Protein AF-A0A1F8PZB6-F1 (afdb_monomer)

Sequence (242 aa):
MVLTNEELDFYADNSMGAALNWIYAADNHSEHVDYVLFYPANRIGGSLPALDPDVPVHYSYLAGEFEGNTSQAAAFYYHPPGCVRLLDPEIDPYNRLIPDDSLLREAAALSTATLILNDATARMPEAYGSEPVHGWCYYFEQADLARQLSDWKRVAALGDSAFGLDDYPNDPIERFVFIEGYAHTGEWEKAKELSLVSYRVSKDYVGPLLCRLWQRIDRNVPESDEKTEFVIQVKTLFLCNP

pLDDT: mean 94.44, std 4.69, range [58.94, 98.75]

Structure (mmCIF, N/CA/C/O backbone):
data_AF-A0A1F8PZB6-F1
#
_entry.id   AF-A0A1F8PZB6-F1
#
loop_
_atom_site.group_PDB
_atom_site.id
_atom_site.type_symbol
_atom_site.label_atom_id
_atom_site.label_alt_id
_atom_site.label_comp_id
_atom_site.label_asym_id
_atom_site.label_entity_id
_atom_site.label_seq_id
_atom_site.pdbx_PDB_ins_code
_atom_site.Cartn_x
_atom_site.Cartn_y
_atom_site.Cartn_z
_atom_site.occupancy
_atom_site.B_iso_or_equiv
_atom_site.auth_seq_id
_atom_site.auth_comp_id
_atom_site.auth_asym_id
_atom_site.auth_atom_id
_atom_site.pdbx_PDB_model_num
ATOM 1 N N . MET A 1 1 ? 5.360 5.018 -12.538 1.00 94.88 1 MET A N 1
ATOM 2 C CA . MET A 1 1 ? 6.439 4.032 -12.275 1.00 94.88 1 MET A CA 1
ATOM 3 C C . MET A 1 1 ? 5.965 3.057 -11.208 1.00 94.88 1 MET A C 1
ATOM 5 O O . MET A 1 1 ? 5.269 3.491 -10.301 1.00 94.88 1 MET A O 1
ATOM 9 N N . VAL A 1 2 ? 6.325 1.776 -11.301 1.00 96.94 2 VAL A N 1
ATOM 10 C CA . VAL A 1 2 ? 6.019 0.750 -10.291 1.00 96.94 2 VAL A CA 1
ATOM 11 C C . VAL A 1 2 ? 7.307 0.326 -9.586 1.00 96.94 2 VAL A C 1
ATOM 13 O O . VAL A 1 2 ? 8.303 0.032 -10.244 1.00 96.94 2 VAL A O 1
ATOM 16 N N . LEU A 1 3 ? 7.292 0.301 -8.255 1.00 97.38 3 LEU A N 1
ATOM 17 C CA . LEU A 1 3 ? 8.404 -0.169 -7.422 1.00 97.38 3 LEU A CA 1
ATOM 18 C C . LEU A 1 3 ? 7.949 -1.404 -6.649 1.00 97.38 3 LEU A C 1
ATOM 20 O O . LEU A 1 3 ? 6.880 -1.365 -6.049 1.00 97.38 3 LEU A O 1
ATOM 24 N N . THR A 1 4 ? 8.718 -2.490 -6.645 1.00 96.88 4 THR A N 1
ATOM 25 C CA . THR A 1 4 ? 8.349 -3.693 -5.877 1.00 96.88 4 THR A CA 1
ATOM 26 C C . THR A 1 4 ? 9.558 -4.514 -5.437 1.00 96.88 4 THR A C 1
ATOM 28 O O . THR A 1 4 ? 10.674 -4.221 -5.854 1.00 96.88 4 THR A O 1
ATOM 31 N N . ASN A 1 5 ? 9.378 -5.501 -4.560 1.00 95.19 5 ASN A N 1
ATOM 32 C CA . ASN A 1 5 ? 10.459 -6.382 -4.125 1.00 95.19 5 ASN A CA 1
ATOM 33 C C . ASN A 1 5 ? 10.665 -7.536 -5.109 1.00 95.19 5 ASN A C 1
ATOM 35 O O . ASN A 1 5 ? 9.758 -7.941 -5.833 1.00 95.19 5 ASN A O 1
ATOM 39 N N . GLU A 1 6 ? 11.880 -8.075 -5.104 1.00 92.12 6 GLU A N 1
ATOM 40 C CA . GLU A 1 6 ? 12.240 -9.253 -5.885 1.00 92.12 6 GLU A CA 1
ATOM 41 C C . GLU A 1 6 ? 11.797 -10.522 -5.149 1.00 92.12 6 GLU A C 1
ATOM 43 O O . GLU A 1 6 ? 12.526 -11.051 -4.318 1.00 92.12 6 GLU A O 1
ATOM 48 N N . GLU A 1 7 ? 10.583 -10.986 -5.445 1.00 87.50 7 GLU A N 1
ATOM 49 C CA . GLU A 1 7 ? 10.010 -12.199 -4.836 1.00 87.50 7 GLU A CA 1
ATOM 50 C C . GLU A 1 7 ? 9.716 -13.309 -5.858 1.00 87.50 7 GLU A C 1
ATOM 52 O O . GLU A 1 7 ? 9.474 -14.459 -5.498 1.00 87.50 7 GLU A O 1
ATOM 57 N N . LEU A 1 8 ? 9.701 -12.978 -7.152 1.00 81.12 8 LEU A N 1
ATOM 58 C CA . LEU A 1 8 ? 9.382 -13.936 -8.205 1.00 81.12 8 LEU A CA 1
ATOM 59 C C . LEU A 1 8 ? 10.644 -14.641 -8.705 1.00 81.12 8 LEU A C 1
ATOM 61 O O . LEU A 1 8 ? 11.531 -14.019 -9.293 1.00 81.12 8 LEU A O 1
ATOM 65 N N . ASP A 1 9 ? 10.678 -15.962 -8.547 1.00 78.19 9 ASP A N 1
ATOM 66 C CA . ASP A 1 9 ? 11.771 -16.793 -9.044 1.00 78.19 9 ASP A CA 1
ATOM 67 C C . ASP A 1 9 ? 11.955 -16.635 -10.560 1.00 78.19 9 ASP A C 1
ATOM 69 O O . ASP A 1 9 ? 11.018 -16.802 -11.337 1.00 78.19 9 ASP A O 1
ATOM 73 N N . PHE A 1 10 ? 13.197 -16.397 -10.991 1.00 77.69 10 PHE A N 1
ATOM 74 C CA . PHE A 1 10 ? 13.612 -16.317 -12.401 1.00 77.69 10 PHE A CA 1
ATOM 75 C C . PHE A 1 10 ? 13.097 -15.104 -13.202 1.00 77.69 10 PHE A C 1
ATOM 77 O O . PHE A 1 10 ? 13.386 -15.022 -14.400 1.00 77.69 10 PHE A O 1
ATOM 84 N N . TYR A 1 11 ? 12.405 -14.141 -12.580 1.00 79.81 11 TYR A N 1
ATOM 85 C CA . TYR A 1 11 ? 11.873 -12.958 -13.267 1.00 79.81 11 TYR A CA 1
ATOM 86 C C . TYR A 1 11 ? 12.564 -11.669 -12.823 1.00 79.81 11 TYR A C 1
ATOM 88 O O . TYR A 1 11 ? 12.349 -11.155 -11.727 1.00 79.81 11 TYR A O 1
ATOM 96 N N . ALA A 1 12 ? 13.353 -11.094 -13.731 1.00 84.56 12 ALA A N 1
ATOM 97 C CA . ALA A 1 12 ? 13.898 -9.755 -13.548 1.00 84.56 12 ALA A CA 1
ATOM 98 C C . ALA A 1 12 ? 12.808 -8.692 -13.750 1.00 84.56 12 ALA A C 1
ATOM 100 O O . ALA A 1 12 ? 11.922 -8.853 -14.598 1.00 84.56 12 ALA A O 1
ATOM 101 N N . ASP A 1 13 ? 12.933 -7.568 -13.054 1.00 84.44 13 ASP A N 1
ATOM 102 C CA . ASP A 1 13 ? 12.035 -6.413 -13.151 1.00 84.44 13 ASP A CA 1
ATOM 103 C C . ASP A 1 13 ? 11.735 -5.970 -14.600 1.00 84.44 13 ASP A C 1
ATOM 105 O O . ASP A 1 13 ? 10.584 -5.716 -14.954 1.00 84.44 13 ASP A O 1
ATOM 109 N N . ASN A 1 14 ? 12.730 -6.004 -15.490 1.00 86.75 14 ASN A N 1
ATOM 110 C CA . ASN A 1 14 ? 12.564 -5.707 -16.915 1.00 86.75 14 ASN A CA 1
ATOM 111 C C . ASN A 1 14 ? 11.550 -6.621 -17.617 1.00 86.75 14 ASN A C 1
ATOM 113 O O . ASN A 1 14 ? 10.794 -6.160 -18.471 1.00 86.75 14 ASN A O 1
ATOM 117 N N . SER A 1 15 ? 11.538 -7.913 -17.277 1.00 88.12 15 SER A N 1
ATOM 118 C CA . SER A 1 15 ? 10.600 -8.876 -17.866 1.00 88.12 15 SER A CA 1
ATOM 119 C C . SER A 1 15 ? 9.169 -8.632 -17.385 1.00 88.12 15 SER A C 1
ATOM 121 O O . SER A 1 15 ? 8.232 -8.699 -18.180 1.00 88.12 15 SER A O 1
ATOM 123 N N . MET A 1 16 ? 9.003 -8.243 -16.119 1.00 89.88 16 MET A N 1
ATOM 124 C CA . MET A 1 16 ? 7.703 -7.848 -15.580 1.00 89.88 16 MET A CA 1
ATOM 125 C C . MET A 1 16 ? 7.222 -6.514 -16.152 1.00 89.88 16 MET A C 1
ATOM 127 O O . MET A 1 16 ? 6.031 -6.361 -16.408 1.00 89.88 16 MET A O 1
ATOM 131 N N . GLY A 1 17 ? 8.134 -5.573 -16.420 1.00 92.19 17 GLY A N 1
ATOM 132 C CA . GLY A 1 17 ? 7.815 -4.320 -17.104 1.00 92.19 17 GLY A CA 1
ATOM 133 C C . GLY A 1 17 ? 7.145 -4.553 -18.462 1.00 92.19 17 GLY A C 1
ATOM 134 O O . GLY A 1 17 ? 6.166 -3.884 -18.788 1.00 92.19 17 GLY A O 1
ATOM 135 N N . ALA A 1 18 ? 7.589 -5.558 -19.225 1.00 90.81 18 ALA A N 1
ATOM 136 C CA . ALA A 1 18 ? 6.938 -5.926 -20.483 1.00 90.81 18 ALA A CA 1
ATOM 137 C C . ALA A 1 18 ? 5.497 -6.429 -20.274 1.00 90.81 18 ALA A C 1
ATOM 139 O O . ALA A 1 18 ? 4.587 -5.987 -20.975 1.00 90.81 18 ALA A O 1
ATOM 140 N N . ALA A 1 19 ? 5.270 -7.306 -19.288 1.00 91.31 19 ALA A N 1
ATOM 141 C CA . ALA A 1 19 ? 3.928 -7.791 -18.954 1.00 91.31 19 ALA A CA 1
ATOM 142 C C . ALA A 1 19 ? 3.006 -6.652 -18.486 1.00 91.31 19 ALA A C 1
ATOM 144 O O . ALA A 1 19 ? 1.857 -6.571 -18.915 1.00 91.31 19 ALA A O 1
ATOM 145 N N . LEU A 1 20 ? 3.528 -5.733 -17.669 1.00 93.12 20 LEU A N 1
ATOM 146 C CA . LEU A 1 20 ? 2.796 -4.567 -17.181 1.00 93.12 20 LEU A CA 1
ATOM 147 C C . LEU A 1 20 ? 2.306 -3.688 -18.341 1.00 93.12 20 LEU A C 1
ATOM 149 O O . LEU A 1 20 ? 1.123 -3.367 -18.409 1.00 93.12 20 LEU A O 1
ATOM 153 N N . ASN A 1 21 ? 3.179 -3.358 -19.297 1.00 94.25 21 ASN A N 1
ATOM 154 C CA . ASN A 1 21 ? 2.775 -2.571 -20.466 1.00 94.25 21 ASN A CA 1
ATOM 155 C C . ASN A 1 21 ? 1.809 -3.338 -21.378 1.00 94.25 21 ASN A C 1
ATOM 157 O O . ASN A 1 21 ? 0.882 -2.739 -21.911 1.00 94.25 21 ASN A O 1
ATOM 161 N N . TRP A 1 22 ? 1.954 -4.660 -21.521 1.00 92.56 22 TRP A N 1
ATOM 162 C CA . TRP A 1 22 ? 0.998 -5.455 -22.298 1.00 92.56 22 TRP A CA 1
ATOM 163 C C . TRP A 1 22 ? -0.415 -5.420 -21.692 1.00 92.56 22 TRP A C 1
ATOM 165 O O . TRP A 1 22 ? -1.396 -5.339 -22.427 1.00 92.56 22 TRP A O 1
ATOM 175 N N . ILE A 1 23 ? -0.522 -5.437 -20.361 1.00 93.75 23 ILE A N 1
ATOM 176 C CA . ILE A 1 23 ? -1.808 -5.438 -19.650 1.00 93.75 23 ILE A CA 1
ATOM 177 C C . ILE A 1 23 ? -2.438 -4.038 -19.608 1.00 93.75 23 ILE A C 1
ATOM 179 O O . ILE A 1 23 ? -3.641 -3.904 -19.843 1.00 93.75 23 ILE A O 1
ATOM 183 N N . TYR A 1 24 ? -1.649 -3.005 -19.300 1.00 93.12 24 TYR A N 1
ATOM 184 C CA . TYR A 1 24 ? -2.156 -1.660 -18.986 1.00 93.12 24 TYR A CA 1
ATOM 185 C C . TYR A 1 24 ? -2.006 -0.638 -20.123 1.00 93.12 24 TYR A C 1
ATOM 187 O O . TYR A 1 24 ? -2.704 0.370 -20.122 1.00 93.12 24 TYR A O 1
ATOM 195 N N . ALA A 1 25 ? -1.148 -0.900 -21.110 1.00 93.56 25 ALA A N 1
ATOM 196 C CA . ALA A 1 25 ? -0.877 -0.023 -22.253 1.00 93.56 25 ALA A CA 1
ATOM 197 C C . ALA A 1 25 ? -0.987 -0.773 -23.595 1.00 93.56 25 ALA A C 1
ATOM 199 O O . ALA A 1 25 ? -0.251 -0.500 -24.540 1.00 93.56 25 ALA A O 1
ATOM 200 N N . ALA A 1 26 ? -1.925 -1.722 -23.703 1.00 90.12 26 ALA A N 1
ATOM 201 C CA . ALA A 1 26 ? -2.062 -2.605 -24.869 1.00 90.12 26 ALA A CA 1
ATOM 202 C C . ALA A 1 26 ? -2.225 -1.874 -26.221 1.00 90.12 26 ALA A C 1
ATOM 204 O O . ALA A 1 26 ? -1.881 -2.428 -27.265 1.00 90.12 26 ALA A O 1
ATOM 205 N N . ASP A 1 27 ? -2.762 -0.652 -26.196 1.00 91.94 27 ASP A N 1
ATOM 206 C CA . ASP A 1 27 ? -3.021 0.167 -27.385 1.00 91.94 27 ASP A CA 1
ATOM 207 C C . ASP A 1 27 ? -1.852 1.129 -27.717 1.00 91.94 27 ASP A C 1
ATOM 209 O O . ASP A 1 27 ? -1.909 1.853 -28.715 1.00 91.94 27 ASP A O 1
ATOM 213 N N . ASN A 1 28 ? -0.784 1.160 -26.906 1.00 93.44 28 ASN A N 1
ATOM 214 C CA . ASN A 1 28 ? 0.410 1.955 -27.187 1.00 93.44 28 ASN A CA 1
ATOM 215 C C . ASN A 1 28 ? 1.328 1.213 -28.177 1.00 93.44 28 ASN A C 1
ATOM 217 O O . ASN A 1 28 ? 1.776 0.090 -27.944 1.00 93.44 28 ASN A O 1
ATOM 221 N N . HIS A 1 29 ? 1.612 1.862 -29.306 1.00 91.25 29 HIS A N 1
ATOM 222 C CA . HIS A 1 29 ? 2.471 1.348 -30.379 1.00 91.25 29 HIS A CA 1
ATOM 223 C C . HIS A 1 29 ? 3.617 2.314 -30.725 1.00 91.25 29 HIS A C 1
ATOM 225 O O . HIS A 1 29 ? 4.147 2.278 -31.836 1.00 91.25 29 HIS A O 1
ATOM 231 N N . SER A 1 30 ? 3.949 3.225 -29.811 1.00 94.75 30 SER A N 1
ATOM 232 C CA . SER A 1 30 ? 5.026 4.201 -29.979 1.00 94.75 30 SER A CA 1
ATOM 233 C C . SER A 1 30 ? 6.353 3.700 -29.395 1.00 94.75 30 SER A C 1
ATOM 235 O O . SER A 1 30 ? 6.409 2.648 -28.766 1.00 94.75 30 SER A O 1
ATOM 237 N N . GLU A 1 31 ? 7.425 4.472 -29.585 1.00 94.62 31 GLU A N 1
ATOM 238 C CA . GLU A 1 31 ? 8.713 4.249 -28.907 1.00 94.62 31 GLU A CA 1
ATOM 239 C C . GLU A 1 31 ? 8.725 4.805 -27.467 1.00 94.62 31 GLU A C 1
ATOM 241 O O . GLU A 1 31 ? 9.753 4.749 -26.800 1.00 94.62 31 GLU A O 1
ATOM 246 N N . HIS A 1 32 ? 7.604 5.345 -26.974 1.00 96.69 32 HIS A N 1
ATOM 247 C CA . HIS A 1 32 ? 7.443 5.749 -25.579 1.00 96.69 32 HIS A CA 1
ATOM 248 C C . HIS A 1 32 ? 6.825 4.605 -24.772 1.00 96.69 32 HIS A C 1
ATOM 250 O O . HIS A 1 32 ? 5.749 4.114 -25.113 1.00 96.69 32 HIS A O 1
ATOM 256 N N . VAL A 1 33 ? 7.495 4.195 -23.698 1.00 96.12 33 VAL A N 1
ATOM 257 C CA . VAL A 1 33 ? 7.016 3.161 -22.775 1.00 96.12 33 VAL A CA 1
ATOM 258 C C . VAL A 1 33 ? 6.292 3.838 -21.613 1.00 96.12 33 VAL A C 1
ATOM 260 O O . VAL A 1 33 ? 6.894 4.649 -20.916 1.00 96.12 33 VAL A O 1
ATOM 263 N N . ASP A 1 34 ? 5.026 3.480 -21.376 1.00 94.88 34 ASP A N 1
ATOM 264 C CA . ASP A 1 34 ? 4.180 4.151 -20.373 1.00 94.88 34 ASP A CA 1
ATOM 265 C C . ASP A 1 34 ? 4.531 3.753 -18.932 1.00 94.88 34 ASP A C 1
ATOM 267 O O . ASP A 1 34 ? 4.424 4.554 -17.998 1.00 94.88 34 ASP A O 1
ATOM 271 N N . TYR A 1 35 ? 4.961 2.504 -18.731 1.00 95.19 35 TYR A N 1
ATOM 272 C CA . TYR A 1 35 ? 5.244 1.968 -17.405 1.00 95.19 35 TYR A CA 1
ATOM 273 C C . TYR A 1 35 ? 6.630 1.338 -17.318 1.00 95.19 35 TYR A C 1
ATOM 275 O O . TYR A 1 35 ? 7.020 0.506 -18.131 1.00 95.19 35 TYR A O 1
ATOM 283 N N . VAL A 1 36 ? 7.350 1.665 -16.251 1.00 95.88 36 VAL A N 1
ATOM 284 C CA . VAL A 1 36 ? 8.544 0.935 -15.823 1.00 95.88 36 VAL A CA 1
ATOM 285 C C . VAL A 1 36 ? 8.237 0.228 -14.508 1.00 95.88 36 VAL A C 1
ATOM 287 O O . VAL A 1 36 ? 7.525 0.784 -13.662 1.00 95.88 36 VAL A O 1
ATOM 290 N N . LEU A 1 37 ? 8.769 -0.980 -14.342 1.00 96.25 37 LEU A N 1
ATOM 291 C CA . LEU A 1 37 ? 8.782 -1.701 -13.076 1.00 96.25 37 LEU A CA 1
ATOM 292 C C . LEU A 1 37 ? 10.232 -1.877 -12.651 1.00 96.25 37 LEU A C 1
ATOM 294 O O . LEU A 1 37 ? 11.046 -2.349 -13.444 1.00 96.25 37 LEU A O 1
ATOM 298 N N . PHE A 1 38 ? 10.539 -1.496 -11.415 1.00 96.50 38 PHE A N 1
ATOM 299 C CA . PHE A 1 38 ? 11.864 -1.649 -10.834 1.00 96.50 38 PHE A CA 1
ATOM 300 C C . PHE A 1 38 ? 11.816 -2.401 -9.516 1.00 96.50 38 PHE A C 1
ATOM 302 O O . PHE A 1 38 ? 10.935 -2.164 -8.688 1.00 96.50 38 PHE A O 1
ATOM 309 N N . TYR A 1 39 ? 12.837 -3.230 -9.302 1.00 96.06 39 TYR A N 1
ATOM 310 C CA . TYR A 1 39 ? 13.222 -3.661 -7.965 1.00 96.06 39 TYR A CA 1
ATOM 311 C C . TYR A 1 39 ? 14.188 -2.620 -7.389 1.00 96.06 39 TYR A C 1
ATOM 313 O O . TYR A 1 39 ? 15.312 -2.513 -7.895 1.00 96.06 39 TYR A O 1
ATOM 321 N N . PRO A 1 40 ? 13.798 -1.819 -6.374 1.00 96.56 40 PRO A N 1
ATOM 322 C CA . PRO A 1 40 ? 14.647 -0.746 -5.860 1.00 96.56 40 PRO A CA 1
ATOM 323 C C . PRO A 1 40 ? 16.052 -1.221 -5.480 1.00 96.56 40 PRO A C 1
ATOM 325 O O . PRO A 1 40 ? 17.029 -0.592 -5.886 1.00 96.56 40 PRO A O 1
ATOM 328 N N . ALA A 1 41 ? 16.158 -2.374 -4.809 1.00 94.81 41 ALA A N 1
ATOM 329 C CA . ALA A 1 41 ? 17.427 -2.981 -4.398 1.00 94.81 41 ALA A CA 1
ATOM 330 C C . ALA A 1 41 ? 18.414 -3.216 -5.562 1.00 94.81 41 ALA A C 1
ATOM 332 O O . ALA A 1 41 ? 19.626 -3.157 -5.363 1.00 94.81 41 ALA A O 1
ATOM 333 N N . ASN A 1 42 ? 17.910 -3.403 -6.787 1.00 94.12 42 ASN A N 1
ATOM 334 C CA . ASN A 1 42 ? 18.724 -3.673 -7.976 1.00 94.12 42 ASN A CA 1
ATOM 335 C C . ASN A 1 42 ? 19.006 -2.418 -8.815 1.00 94.12 42 ASN A C 1
ATOM 337 O O . ASN A 1 42 ? 19.870 -2.441 -9.694 1.00 94.12 42 ASN A O 1
ATOM 341 N N . ARG A 1 43 ? 18.251 -1.334 -8.602 1.00 95.12 43 ARG A N 1
ATOM 342 C CA . ARG A 1 43 ? 18.238 -0.159 -9.491 1.00 95.12 43 ARG A CA 1
ATOM 343 C C . ARG A 1 43 ? 18.718 1.125 -8.835 1.00 95.12 43 ARG A C 1
ATOM 345 O O . ARG A 1 43 ? 19.077 2.049 -9.573 1.00 95.12 43 ARG A O 1
ATOM 352 N N . ILE A 1 44 ? 18.714 1.185 -7.503 1.00 96.88 44 ILE A N 1
ATOM 353 C CA . ILE A 1 44 ? 19.088 2.378 -6.745 1.00 96.88 44 ILE A CA 1
ATOM 354 C C . ILE A 1 44 ? 20.516 2.837 -7.083 1.00 96.88 44 ILE A C 1
ATOM 356 O O . ILE A 1 44 ? 21.428 2.025 -7.233 1.00 96.88 44 ILE A O 1
ATOM 360 N N . GLY A 1 45 ? 20.715 4.147 -7.248 1.00 96.12 45 GLY A N 1
ATOM 361 C CA . GLY A 1 45 ? 21.990 4.737 -7.674 1.00 96.12 45 GLY A CA 1
ATOM 362 C C . GLY A 1 45 ? 22.333 4.529 -9.157 1.00 96.12 45 GLY A C 1
ATOM 363 O O . GLY A 1 45 ? 23.395 4.965 -9.603 1.00 96.12 45 GLY A O 1
ATOM 364 N N . GLY A 1 46 ? 21.453 3.879 -9.922 1.00 95.44 46 GLY A N 1
ATOM 365 C CA . GLY A 1 46 ? 21.583 3.657 -11.360 1.00 95.44 46 GLY A CA 1
ATOM 366 C C . GLY A 1 46 ? 20.358 4.177 -12.107 1.00 95.44 46 GLY A C 1
ATOM 367 O O . GLY A 1 46 ? 20.106 5.379 -12.143 1.00 95.44 46 GLY A O 1
ATOM 368 N N . SER A 1 47 ? 19.592 3.263 -12.710 1.00 94.62 47 SER A N 1
ATOM 369 C CA . SER A 1 47 ? 18.352 3.586 -13.435 1.00 94.62 47 SER A CA 1
ATOM 370 C C . SER A 1 47 ? 17.258 4.172 -12.542 1.00 94.62 47 SER A C 1
ATOM 372 O O . SER A 1 47 ? 16.394 4.888 -13.034 1.00 94.62 47 SER A O 1
ATOM 374 N N . LEU A 1 48 ? 17.311 3.890 -11.239 1.00 97.25 48 LEU A N 1
ATOM 375 C CA . LEU A 1 48 ? 16.577 4.615 -10.212 1.00 97.25 48 LEU A CA 1
ATOM 376 C C . LEU A 1 48 ? 17.600 5.461 -9.437 1.00 97.25 48 LEU A C 1
ATOM 378 O O . LEU A 1 48 ? 18.315 4.909 -8.602 1.00 97.25 48 LEU A O 1
ATOM 382 N N . PRO A 1 49 ? 17.738 6.772 -9.707 1.00 97.38 49 PRO A N 1
ATOM 383 C CA . PRO A 1 49 ? 18.835 7.553 -9.135 1.00 97.38 49 PRO A CA 1
ATOM 384 C C . PRO A 1 49 ? 18.790 7.632 -7.604 1.00 97.38 49 PRO A C 1
ATOM 386 O O . PRO A 1 49 ? 19.817 7.463 -6.949 1.00 97.38 49 PRO A O 1
ATOM 389 N N . ALA A 1 50 ? 17.600 7.861 -7.045 1.00 97.38 50 ALA A N 1
ATOM 390 C CA . ALA A 1 50 ? 17.356 7.971 -5.611 1.00 97.38 50 ALA A CA 1
ATOM 391 C C . ALA A 1 50 ? 15.884 7.663 -5.277 1.00 97.38 50 ALA A C 1
ATOM 393 O O . ALA A 1 50 ? 15.034 7.641 -6.170 1.00 97.38 50 ALA A O 1
ATOM 394 N N . LEU A 1 51 ? 15.590 7.461 -3.990 1.00 97.00 51 LEU A N 1
ATOM 395 C CA . LEU A 1 51 ? 14.235 7.352 -3.430 1.00 97.00 51 LEU A CA 1
ATOM 396 C C . LEU A 1 51 ? 13.847 8.652 -2.703 1.00 97.00 51 LEU A C 1
ATOM 398 O O . LEU A 1 51 ? 13.343 8.633 -1.585 1.00 97.00 51 LEU A O 1
ATOM 402 N N . ASP A 1 52 ? 14.086 9.785 -3.361 1.00 96.81 52 ASP A N 1
ATOM 403 C CA . ASP A 1 52 ? 13.649 11.110 -2.917 1.00 96.81 52 ASP A CA 1
ATOM 404 C C . ASP A 1 52 ? 12.484 11.601 -3.794 1.00 96.81 52 ASP A C 1
ATOM 406 O O . ASP A 1 52 ? 12.385 11.183 -4.954 1.00 96.81 52 ASP A O 1
ATOM 410 N N . PRO A 1 53 ? 11.606 12.491 -3.295 1.00 96.56 53 PRO A N 1
ATOM 411 C CA . PRO A 1 53 ? 10.588 13.134 -4.120 1.00 96.56 53 PRO A CA 1
ATOM 412 C C . PRO A 1 53 ? 11.188 13.930 -5.284 1.00 96.56 53 PRO A C 1
ATOM 414 O O . PRO A 1 53 ? 12.293 14.464 -5.195 1.00 96.56 53 PRO A O 1
ATOM 417 N N . ASP A 1 54 ? 10.413 14.054 -6.356 1.00 97.12 54 ASP A N 1
ATOM 418 C CA . ASP A 1 54 ? 10.679 14.920 -7.508 1.00 97.12 54 ASP A CA 1
ATOM 419 C C . ASP A 1 54 ? 11.969 14.603 -8.284 1.00 97.12 54 ASP A C 1
ATOM 421 O O . ASP A 1 54 ? 12.497 15.453 -9.003 1.00 97.12 54 ASP A O 1
ATOM 425 N N . VAL A 1 55 ? 12.441 13.358 -8.225 1.00 98.06 55 VAL A N 1
ATOM 426 C CA . VAL A 1 55 ? 13.613 12.892 -8.973 1.00 98.06 55 VAL A CA 1
ATOM 427 C C . VAL A 1 55 ? 13.183 12.409 -10.363 1.00 98.06 55 VAL A C 1
ATOM 429 O O . VAL A 1 55 ? 12.382 11.473 -10.462 1.00 98.06 55 VAL A O 1
ATOM 432 N N . PRO A 1 56 ? 13.704 13.005 -11.454 1.00 98.00 56 PRO A N 1
ATOM 433 C CA . PRO A 1 56 ? 13.470 12.506 -12.805 1.00 98.00 56 PRO A CA 1
ATOM 434 C C . PRO A 1 56 ? 14.064 11.109 -12.996 1.00 98.00 56 PRO A C 1
ATOM 436 O O . PRO A 1 56 ? 15.198 10.839 -12.597 1.00 98.00 56 PRO A O 1
ATOM 439 N N . VAL A 1 57 ? 13.303 10.234 -13.645 1.00 97.88 57 VAL A N 1
ATOM 440 C CA . VAL A 1 57 ? 13.688 8.859 -13.965 1.00 97.88 57 VAL A CA 1
ATOM 441 C C . VAL A 1 57 ? 13.595 8.675 -15.472 1.00 97.88 57 VAL A C 1
ATOM 443 O O . VAL A 1 57 ? 12.539 8.893 -16.062 1.00 97.88 57 VAL A O 1
ATOM 446 N N . HIS A 1 58 ? 14.696 8.239 -16.079 1.00 97.12 58 HIS A N 1
ATOM 447 C CA . HIS A 1 58 ? 14.771 7.901 -17.497 1.00 97.12 58 HIS A CA 1
ATOM 448 C C . HIS A 1 58 ? 15.271 6.468 -17.637 1.00 97.12 58 HIS A C 1
ATOM 450 O O . HIS A 1 58 ? 16.273 6.099 -17.013 1.00 97.12 58 HIS A O 1
ATOM 456 N N . TYR A 1 59 ? 14.588 5.658 -18.444 1.00 96.00 59 TYR A N 1
ATOM 457 C CA . TYR A 1 59 ? 14.984 4.272 -18.654 1.00 96.00 59 TYR A CA 1
ATOM 458 C C . TYR A 1 59 ? 14.791 3.818 -20.095 1.00 96.00 59 TYR A C 1
ATOM 460 O O . TYR A 1 59 ? 13.684 3.853 -20.623 1.00 96.00 59 TYR A O 1
ATOM 468 N N . SER A 1 60 ? 15.883 3.334 -20.682 1.00 94.06 60 SER A N 1
ATOM 469 C CA . SER A 1 60 ? 15.928 2.848 -22.056 1.00 94.06 60 SER A CA 1
ATOM 470 C C . SER A 1 60 ? 15.745 1.334 -22.083 1.00 94.06 60 SER A C 1
ATOM 472 O O . SER A 1 60 ? 16.595 0.571 -21.606 1.00 94.06 60 SER A O 1
ATOM 474 N N . TYR A 1 61 ? 14.617 0.897 -22.633 1.00 89.12 61 TYR A N 1
ATOM 475 C CA . TYR A 1 61 ? 14.397 -0.479 -23.051 1.00 89.12 61 TYR A CA 1
ATOM 476 C C . TYR A 1 61 ? 14.869 -0.657 -24.495 1.00 89.12 61 TYR A C 1
ATOM 478 O O . TYR A 1 61 ? 14.871 0.271 -25.295 1.00 89.12 61 TYR A O 1
ATOM 486 N N . LEU A 1 62 ? 15.154 -1.900 -24.895 1.00 87.31 62 LEU A N 1
ATOM 487 C CA . LEU A 1 62 ? 15.374 -2.208 -26.317 1.00 87.31 62 LEU A CA 1
ATOM 488 C C . LEU A 1 62 ? 14.169 -1.839 -27.205 1.00 87.31 62 LEU A C 1
ATOM 490 O O . LEU A 1 62 ? 14.340 -1.659 -28.405 1.00 87.31 62 LEU A O 1
ATOM 494 N N . ALA A 1 63 ? 12.966 -1.778 -26.628 1.00 86.75 63 ALA A N 1
ATOM 495 C CA . ALA A 1 63 ? 11.714 -1.511 -27.331 1.00 86.75 63 ALA A CA 1
ATOM 496 C C . ALA A 1 63 ? 11.267 -0.036 -27.291 1.00 86.75 63 ALA A C 1
ATOM 498 O O . ALA A 1 63 ? 10.289 0.295 -27.954 1.00 86.75 63 ALA A O 1
ATOM 499 N N . GLY A 1 64 ? 11.938 0.832 -26.526 1.00 94.00 64 GLY A N 1
ATOM 500 C CA . GLY A 1 64 ? 11.528 2.227 -26.355 1.00 94.00 64 GLY A CA 1
ATOM 501 C C . GLY A 1 64 ? 12.054 2.868 -25.071 1.00 94.00 64 GLY A C 1
ATOM 502 O O . GLY A 1 64 ? 12.790 2.251 -24.303 1.00 94.00 64 GLY A O 1
ATOM 503 N N . GLU A 1 65 ? 11.642 4.105 -24.822 1.00 97.06 65 GLU A N 1
ATOM 504 C CA . GLU A 1 65 ? 12.116 4.945 -23.721 1.00 97.06 65 GLU A CA 1
ATOM 505 C C . GLU A 1 65 ? 10.989 5.259 -22.733 1.00 97.06 65 GLU A C 1
ATOM 507 O O . GLU A 1 65 ? 9.891 5.663 -23.123 1.00 97.06 65 GLU A O 1
ATOM 512 N N . PHE A 1 66 ? 11.278 5.115 -21.442 1.00 97.12 66 PHE A N 1
ATOM 513 C CA . PHE A 1 66 ? 10.434 5.587 -20.348 1.00 97.12 66 PHE A CA 1
ATOM 514 C C . PHE A 1 66 ? 10.976 6.911 -19.802 1.00 97.12 66 PHE A C 1
ATOM 516 O O . PHE A 1 66 ? 12.174 7.041 -19.531 1.00 97.12 66 PHE A O 1
ATOM 523 N N . GLU A 1 67 ? 10.073 7.857 -19.549 1.00 97.50 67 GLU A N 1
ATOM 524 C CA . GLU A 1 67 ? 10.351 9.092 -18.815 1.00 97.50 67 GLU A CA 1
ATOM 525 C C . GLU A 1 67 ? 9.322 9.256 -17.696 1.00 97.50 67 GLU A C 1
ATOM 527 O O . GLU A 1 67 ? 8.118 9.148 -17.922 1.00 97.50 67 GLU A O 1
ATOM 532 N N . GLY A 1 68 ? 9.779 9.533 -16.478 1.00 96.06 68 GLY A N 1
ATOM 533 C CA . GLY A 1 68 ? 8.888 9.701 -15.340 1.00 96.06 68 GLY A CA 1
ATOM 534 C C . GLY A 1 68 ? 9.546 10.377 -14.151 1.00 96.06 68 GLY A C 1
ATOM 535 O O . GLY A 1 68 ? 10.631 10.952 -14.243 1.00 96.06 68 GLY A O 1
ATOM 536 N N . ASN A 1 69 ? 8.864 10.318 -13.012 1.00 97.06 69 ASN A N 1
ATOM 537 C CA . ASN A 1 69 ? 9.306 10.956 -11.783 1.00 97.06 69 ASN A CA 1
ATOM 538 C C . ASN A 1 69 ? 8.993 10.075 -10.564 1.00 97.06 69 ASN A C 1
ATOM 540 O O . ASN A 1 69 ? 7.975 9.378 -10.539 1.00 97.06 69 ASN A O 1
ATOM 544 N N . THR A 1 70 ? 9.853 10.108 -9.548 1.00 96.88 70 THR A N 1
ATOM 545 C CA . THR A 1 70 ? 9.659 9.359 -8.296 1.00 96.88 70 THR A CA 1
ATOM 546 C C . THR A 1 70 ? 8.400 9.762 -7.526 1.00 96.88 70 THR A C 1
ATOM 548 O O . THR A 1 70 ? 7.792 8.901 -6.902 1.00 96.88 70 THR A O 1
ATOM 551 N N . SER A 1 71 ? 7.927 11.007 -7.647 1.00 95.31 71 SER A N 1
ATOM 552 C CA . SER A 1 71 ? 6.644 11.469 -7.081 1.00 95.31 71 SER A CA 1
ATOM 553 C C . SER A 1 71 ? 5.411 10.834 -7.752 1.00 95.31 71 SER A C 1
ATOM 555 O O . SER A 1 71 ? 4.279 11.064 -7.335 1.00 95.31 71 SER A O 1
ATOM 557 N N . GLN A 1 72 ? 5.613 10.044 -8.812 1.00 95.00 72 GLN A N 1
ATOM 558 C CA . GLN A 1 72 ? 4.587 9.285 -9.535 1.00 95.00 72 GLN A CA 1
ATOM 559 C C . GLN A 1 72 ? 4.837 7.769 -9.420 1.00 95.00 72 GLN A C 1
ATOM 561 O O . GLN A 1 72 ? 4.593 6.997 -10.360 1.00 95.00 72 GLN A O 1
ATOM 566 N N . ALA A 1 73 ? 5.394 7.337 -8.287 1.00 96.25 73 ALA A N 1
ATOM 567 C CA . ALA A 1 73 ? 5.639 5.936 -7.990 1.00 96.25 73 ALA A CA 1
ATOM 568 C C . ALA A 1 73 ? 4.426 5.286 -7.308 1.00 96.25 73 ALA A C 1
ATOM 570 O O . ALA A 1 73 ? 3.858 5.831 -6.368 1.00 96.25 73 ALA A O 1
ATOM 571 N N . ALA A 1 74 ? 4.067 4.083 -7.744 1.00 96.88 74 ALA A N 1
ATOM 572 C CA . ALA A 1 74 ? 3.229 3.167 -6.979 1.00 96.88 74 ALA A CA 1
ATOM 573 C C . ALA A 1 74 ? 4.137 2.063 -6.425 1.00 96.88 74 ALA A C 1
ATOM 575 O O . ALA A 1 74 ? 4.732 1.308 -7.202 1.00 96.88 74 ALA A O 1
ATOM 576 N N . ALA A 1 75 ? 4.304 2.011 -5.102 1.00 97.69 75 ALA A N 1
ATOM 577 C CA . ALA A 1 75 ? 5.159 1.021 -4.459 1.00 97.69 75 ALA A CA 1
ATOM 578 C C . ALA A 1 75 ? 4.314 -0.155 -3.970 1.00 97.69 75 ALA A C 1
ATOM 580 O O . ALA A 1 75 ? 3.382 0.031 -3.193 1.00 97.69 75 ALA A O 1
ATOM 581 N N . PHE A 1 76 ? 4.651 -1.360 -4.411 1.00 97.25 76 PHE A N 1
ATOM 582 C CA . PHE A 1 76 ? 3.979 -2.595 -4.042 1.00 97.25 76 PHE A CA 1
ATOM 583 C C . PHE A 1 76 ? 4.914 -3.507 -3.262 1.00 97.25 76 PHE A C 1
ATOM 585 O O . PHE A 1 76 ? 6.095 -3.619 -3.582 1.00 97.25 76 PHE A O 1
ATOM 592 N N . TYR A 1 77 ? 4.372 -4.217 -2.285 1.00 96.94 77 TYR A N 1
ATOM 593 C CA . TYR A 1 77 ? 5.063 -5.298 -1.598 1.00 96.94 77 TYR A CA 1
ATOM 594 C C . TYR A 1 77 ? 4.305 -6.601 -1.783 1.00 96.94 77 TYR A C 1
ATOM 596 O O . TYR A 1 77 ? 3.074 -6.621 -1.720 1.00 96.94 77 TYR A O 1
ATOM 604 N N . TYR A 1 78 ? 5.048 -7.678 -2.001 1.00 95.12 78 TYR A N 1
ATOM 605 C CA . TYR A 1 78 ? 4.502 -9.015 -2.138 1.00 95.12 78 TYR A CA 1
ATOM 606 C C . TYR A 1 78 ? 5.447 -10.025 -1.502 1.00 95.12 78 TYR A C 1
ATOM 608 O O . TYR A 1 78 ? 6.599 -10.120 -1.902 1.00 95.12 78 TYR A O 1
ATOM 616 N N . HIS A 1 79 ? 4.969 -10.781 -0.519 1.00 94.12 79 HIS A N 1
ATOM 617 C CA . HIS A 1 79 ? 5.742 -11.848 0.110 1.00 94.12 79 HIS A CA 1
ATOM 618 C C . HIS A 1 79 ? 4.809 -13.028 0.408 1.00 94.12 79 HIS A C 1
ATOM 620 O O . HIS A 1 79 ? 4.135 -13.034 1.444 1.00 94.12 79 HIS A O 1
ATOM 626 N N . PRO A 1 80 ? 4.694 -14.000 -0.517 1.00 91.94 80 PRO A N 1
ATOM 627 C CA . PRO A 1 80 ? 3.861 -15.180 -0.342 1.00 91.94 80 PRO A CA 1
ATOM 628 C C . PRO A 1 80 ? 4.150 -15.898 0.982 1.00 91.94 80 PRO A C 1
ATOM 630 O O . PRO A 1 80 ? 5.312 -16.069 1.347 1.00 91.94 80 PRO A O 1
ATOM 633 N N . PRO A 1 81 ? 3.115 -16.380 1.691 1.00 93.25 81 PRO A N 1
ATOM 634 C CA . PRO A 1 81 ? 1.717 -16.475 1.260 1.00 93.25 81 PRO A CA 1
ATOM 635 C C . PRO A 1 81 ? 0.869 -15.200 1.478 1.00 93.25 81 PRO A C 1
ATOM 637 O O . PRO A 1 81 ? -0.352 -15.268 1.361 1.00 93.25 81 PRO A O 1
ATOM 640 N N . GLY A 1 82 ? 1.475 -14.052 1.801 1.00 94.38 82 GLY A N 1
ATOM 641 C CA . GLY A 1 82 ? 0.785 -12.758 1.877 1.00 94.38 82 GLY A CA 1
ATOM 642 C C . GLY A 1 82 ? 0.325 -12.222 0.518 1.00 94.38 82 GLY A C 1
ATOM 643 O O . GLY A 1 82 ? 0.778 -12.672 -0.538 1.00 94.38 82 GLY A O 1
ATOM 644 N N . CYS A 1 83 ? -0.588 -11.256 0.553 1.00 95.88 83 CYS A N 1
ATOM 645 C CA . CYS A 1 83 ? -1.207 -10.673 -0.639 1.00 95.88 83 CYS A CA 1
ATOM 646 C C . CYS A 1 83 ? -0.360 -9.559 -1.268 1.00 95.88 83 CYS A C 1
ATOM 648 O O . CYS A 1 83 ? 0.519 -8.984 -0.619 1.00 95.88 83 CYS A O 1
ATOM 650 N N . VAL A 1 84 ? -0.631 -9.225 -2.535 1.00 95.31 84 VAL A N 1
ATOM 651 C CA . VAL A 1 84 ? -0.011 -8.050 -3.160 1.00 95.31 84 VAL A CA 1
ATOM 652 C C . VAL A 1 84 ? -0.601 -6.808 -2.510 1.00 95.31 84 VAL A C 1
ATOM 654 O O . VAL A 1 84 ? -1.816 -6.666 -2.386 1.00 95.31 84 VAL A O 1
ATOM 657 N N . ARG A 1 85 ? 0.259 -5.889 -2.079 1.00 95.62 85 ARG A N 1
ATOM 658 C CA . ARG A 1 85 ? -0.170 -4.713 -1.327 1.00 95.62 85 ARG A CA 1
ATOM 659 C C . ARG A 1 85 ? 0.440 -3.449 -1.886 1.00 95.62 85 ARG A C 1
ATOM 661 O O . ARG A 1 85 ? 1.662 -3.341 -1.945 1.00 95.62 85 ARG A O 1
ATOM 668 N N . LEU A 1 86 ? -0.402 -2.477 -2.225 1.00 97.12 86 LEU A N 1
ATOM 669 C CA . LEU A 1 86 ? 0.057 -1.107 -2.411 1.00 97.12 86 LEU A CA 1
ATOM 670 C C . LEU A 1 86 ? 0.475 -0.554 -1.046 1.00 97.12 86 LEU A C 1
ATOM 672 O O . LEU A 1 86 ? -0.304 -0.567 -0.093 1.00 97.12 86 LEU A O 1
ATOM 676 N N . LEU A 1 87 ? 1.712 -0.085 -0.948 1.00 97.75 87 LEU A N 1
ATOM 677 C CA . LEU A 1 87 ? 2.256 0.440 0.293 1.00 97.75 87 LEU A CA 1
ATOM 678 C C . LEU A 1 87 ? 1.624 1.788 0.623 1.00 97.75 87 LEU A C 1
ATOM 680 O O . LEU A 1 87 ? 1.556 2.686 -0.220 1.00 97.75 87 LEU A O 1
ATOM 684 N N . ASP A 1 88 ? 1.172 1.908 1.865 1.00 97.00 88 ASP A N 1
ATOM 685 C CA . ASP A 1 88 ? 0.499 3.078 2.402 1.00 97.00 88 ASP A CA 1
ATOM 686 C C . ASP A 1 88 ? 1.532 4.096 2.918 1.00 97.00 88 ASP A C 1
ATOM 688 O O . ASP A 1 88 ? 2.262 3.788 3.868 1.00 97.00 88 ASP A O 1
ATOM 692 N N . PRO A 1 89 ? 1.594 5.319 2.363 1.00 96.50 89 PRO A N 1
ATOM 693 C CA . PRO A 1 89 ? 2.627 6.294 2.713 1.00 96.50 89 PRO A CA 1
ATOM 694 C C . PRO A 1 89 ? 2.547 6.810 4.159 1.00 96.50 89 PRO A C 1
ATOM 696 O O . PRO A 1 89 ? 3.529 7.355 4.660 1.00 96.50 89 PRO A O 1
ATOM 699 N N . GLU A 1 90 ? 1.424 6.641 4.871 1.00 96.38 90 GLU A N 1
ATOM 700 C CA . GLU A 1 90 ? 1.312 7.040 6.283 1.00 96.38 90 GLU A CA 1
ATOM 701 C C . GLU A 1 90 ? 1.727 5.926 7.260 1.00 96.38 90 GLU A C 1
ATOM 703 O O . GLU A 1 90 ? 2.046 6.204 8.422 1.00 96.38 90 GLU A O 1
ATOM 708 N N . ILE A 1 91 ? 1.723 4.666 6.813 1.00 97.38 91 ILE A N 1
ATOM 709 C CA . ILE A 1 91 ? 1.911 3.489 7.675 1.00 97.38 91 ILE A CA 1
ATOM 710 C C . ILE A 1 91 ? 3.193 2.734 7.315 1.00 97.38 91 ILE A C 1
ATOM 712 O O . ILE A 1 91 ? 4.032 2.489 8.187 1.00 97.38 91 ILE A O 1
ATOM 716 N N . ASP A 1 92 ? 3.369 2.379 6.044 1.00 98.00 92 ASP A N 1
ATOM 717 C CA . ASP A 1 92 ? 4.410 1.459 5.589 1.00 98.00 92 ASP A CA 1
ATOM 718 C C . ASP A 1 92 ? 5.854 1.960 5.641 1.00 98.00 92 ASP A C 1
ATOM 720 O O . ASP A 1 92 ? 6.735 1.116 5.837 1.00 98.00 92 ASP A O 1
ATOM 724 N N . PRO A 1 93 ? 6.150 3.275 5.633 1.00 97.69 93 PRO A N 1
ATOM 725 C CA . PRO A 1 93 ? 7.505 3.740 5.932 1.00 97.69 93 PRO A CA 1
ATOM 726 C C . PRO A 1 93 ? 8.017 3.299 7.311 1.00 97.69 93 PRO A C 1
ATOM 728 O O . PRO A 1 93 ? 9.221 3.259 7.558 1.00 97.69 93 PRO A O 1
ATOM 731 N N . TYR A 1 94 ? 7.109 2.938 8.222 1.00 97.06 94 TYR A N 1
ATOM 732 C CA . TYR A 1 94 ? 7.428 2.476 9.572 1.00 97.06 94 TYR A CA 1
ATOM 733 C C . TYR A 1 94 ? 7.240 0.967 9.754 1.00 97.06 94 TYR A C 1
ATOM 735 O O . TYR A 1 94 ? 7.468 0.452 10.853 1.00 97.06 94 TYR A O 1
ATOM 743 N N . ASN A 1 95 ? 6.815 0.254 8.709 1.00 97.31 95 ASN A N 1
ATOM 744 C CA . ASN A 1 95 ? 6.466 -1.153 8.784 1.00 97.31 95 ASN A CA 1
ATOM 745 C C . ASN A 1 95 ? 7.703 -2.046 8.742 1.00 97.31 95 ASN A C 1
ATOM 747 O O . ASN A 1 95 ? 8.157 -2.476 7.689 1.00 97.31 95 ASN A O 1
ATOM 751 N N . ARG A 1 96 ? 8.223 -2.372 9.923 1.00 96.12 96 ARG A N 1
ATOM 752 C CA . ARG A 1 96 ? 9.406 -3.226 10.093 1.00 96.12 96 ARG A CA 1
ATOM 753 C C . ARG A 1 96 ? 9.192 -4.707 9.755 1.00 96.12 96 ARG A C 1
ATOM 755 O O . ARG A 1 96 ? 10.145 -5.467 9.879 1.00 96.12 96 ARG A O 1
ATOM 762 N N . LEU A 1 97 ? 7.987 -5.117 9.351 1.00 94.88 97 LEU A N 1
ATOM 763 C CA . LEU A 1 97 ? 7.782 -6.430 8.729 1.00 94.88 97 LEU A CA 1
ATOM 764 C C . LEU A 1 97 ? 8.318 -6.453 7.291 1.00 94.88 97 LEU A C 1
ATOM 766 O O . LEU A 1 97 ? 8.669 -7.517 6.799 1.00 94.88 97 LEU A O 1
ATOM 770 N N . ILE A 1 98 ? 8.445 -5.283 6.653 1.00 96.50 98 ILE A N 1
ATOM 771 C CA . ILE A 1 98 ? 9.138 -5.123 5.375 1.00 96.50 98 ILE A CA 1
ATOM 772 C C . ILE A 1 98 ? 10.652 -5.040 5.653 1.00 96.50 98 ILE A C 1
ATOM 774 O O . ILE A 1 98 ? 11.080 -4.131 6.388 1.00 96.50 98 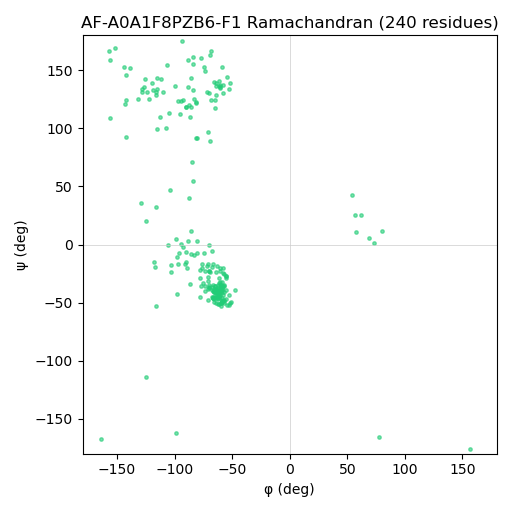ILE A O 1
ATOM 778 N N . PRO A 1 99 ? 11.466 -5.946 5.077 1.00 95.56 99 PRO A N 1
ATOM 779 C CA . PRO A 1 99 ? 12.919 -5.935 5.233 1.00 95.56 99 PRO A CA 1
ATOM 780 C C . PRO A 1 99 ? 13.573 -4.648 4.716 1.00 95.56 99 PRO A C 1
ATOM 782 O O . PRO A 1 99 ? 13.221 -4.145 3.647 1.00 95.56 99 PRO A O 1
ATOM 785 N N . ASP A 1 100 ? 14.541 -4.120 5.467 1.00 94.62 100 ASP A N 1
ATOM 786 C CA . ASP A 1 100 ? 15.271 -2.881 5.150 1.00 94.62 100 ASP A CA 1
ATOM 787 C C . ASP A 1 100 ? 16.000 -2.958 3.799 1.00 94.62 100 ASP A C 1
ATOM 789 O O . ASP A 1 100 ? 16.044 -1.985 3.054 1.00 94.62 100 ASP A O 1
ATOM 793 N N . ASP A 1 101 ? 16.544 -4.126 3.462 1.00 94.56 101 ASP A N 1
ATOM 794 C CA . ASP A 1 101 ? 17.310 -4.377 2.238 1.00 94.56 101 ASP A CA 1
ATOM 795 C C . ASP A 1 101 ? 16.455 -4.377 0.962 1.00 94.56 101 ASP A C 1
ATOM 797 O O . ASP A 1 101 ? 16.990 -4.188 -0.129 1.00 94.56 101 ASP A O 1
ATOM 801 N N . SER A 1 102 ? 15.127 -4.494 1.083 1.00 95.31 102 SER A N 1
ATOM 802 C CA . SER A 1 102 ? 14.203 -4.310 -0.046 1.00 95.31 102 SER A CA 1
ATOM 803 C C . SER A 1 102 ? 14.074 -2.847 -0.498 1.00 95.31 102 SER A C 1
ATOM 805 O O . SER A 1 102 ? 13.590 -2.590 -1.602 1.00 95.31 102 SER A O 1
ATOM 807 N N . LEU A 1 103 ? 14.461 -1.888 0.361 1.00 97.31 103 LEU A N 1
ATOM 808 C CA . LEU A 1 103 ? 14.245 -0.437 0.221 1.00 97.31 103 LEU A CA 1
ATOM 809 C C . LEU A 1 103 ? 12.767 -0.024 0.077 1.00 97.31 103 LEU A C 1
ATOM 811 O O . LEU A 1 103 ? 12.447 1.129 -0.224 1.00 97.31 103 LEU A O 1
ATOM 815 N N . LEU A 1 104 ? 11.826 -0.945 0.302 1.00 97.81 104 LEU A N 1
ATOM 816 C CA . LEU A 1 104 ? 10.411 -0.667 0.078 1.00 97.81 104 LEU A CA 1
ATOM 817 C C . LEU A 1 104 ? 9.773 0.198 1.157 1.00 97.81 104 LEU A C 1
ATOM 819 O O . LEU A 1 104 ? 8.762 0.836 0.887 1.00 97.81 104 LEU A O 1
ATOM 823 N N . ARG A 1 105 ? 10.362 0.291 2.352 1.00 97.12 105 ARG A N 1
ATOM 824 C CA . ARG A 1 105 ? 9.904 1.262 3.357 1.00 97.12 105 ARG A CA 1
ATOM 825 C C . ARG A 1 105 ? 10.230 2.694 2.946 1.00 97.12 105 ARG A C 1
ATOM 827 O O . ARG A 1 105 ? 9.405 3.579 3.143 1.00 97.12 105 ARG A O 1
ATOM 834 N N . GLU A 1 106 ? 11.389 2.925 2.330 1.00 96.75 106 GLU A N 1
ATOM 835 C CA . GLU A 1 106 ? 11.695 4.227 1.729 1.00 96.75 106 GLU A CA 1
ATOM 836 C C . GLU A 1 106 ? 10.791 4.493 0.520 1.00 96.75 106 GLU A C 1
ATOM 838 O O . GLU A 1 106 ? 10.184 5.558 0.431 1.00 96.75 106 GLU A O 1
ATOM 843 N N . ALA A 1 107 ? 10.611 3.503 -0.362 1.00 97.62 107 ALA A N 1
ATOM 844 C CA . ALA A 1 107 ? 9.710 3.629 -1.508 1.00 97.62 107 ALA A CA 1
ATOM 845 C C . ALA A 1 107 ? 8.244 3.871 -1.099 1.00 97.62 107 ALA A C 1
ATOM 847 O O . ALA A 1 107 ? 7.531 4.598 -1.788 1.00 97.62 107 ALA A O 1
ATOM 848 N N . ALA A 1 108 ? 7.794 3.314 0.031 1.00 97.81 108 ALA A N 1
ATOM 849 C CA . ALA A 1 108 ? 6.449 3.523 0.560 1.00 97.81 108 ALA A CA 1
ATOM 850 C C . ALA A 1 108 ? 6.143 5.006 0.797 1.00 97.81 108 ALA A C 1
ATOM 852 O O . ALA A 1 108 ? 5.018 5.430 0.558 1.00 97.81 108 ALA A O 1
ATOM 853 N N . ALA A 1 109 ? 7.135 5.811 1.198 1.00 96.12 109 ALA A N 1
ATOM 854 C CA . ALA A 1 109 ? 6.952 7.247 1.420 1.00 96.12 109 ALA A CA 1
ATOM 855 C C . ALA A 1 109 ? 6.662 8.028 0.123 1.00 96.12 109 ALA A C 1
ATOM 857 O O . ALA A 1 109 ? 6.130 9.135 0.180 1.00 96.12 109 ALA A O 1
ATOM 858 N N . LEU A 1 110 ? 6.999 7.450 -1.033 1.00 96.19 110 LEU A N 1
ATOM 859 C CA . LEU A 1 110 ? 6.740 8.000 -2.367 1.00 96.19 110 LEU A CA 1
ATOM 860 C C . LEU A 1 110 ? 5.484 7.404 -3.015 1.00 96.19 110 LEU A C 1
ATOM 862 O O . LEU A 1 110 ? 5.051 7.878 -4.064 1.00 96.19 110 LEU A O 1
ATOM 866 N N . SER A 1 111 ? 4.931 6.341 -2.424 1.00 96.94 111 SER A N 1
ATOM 867 C CA . SER A 1 111 ? 3.821 5.585 -2.990 1.00 96.94 111 SER A CA 1
ATOM 868 C C . SER A 1 111 ? 2.567 6.448 -3.083 1.00 96.94 111 SER A C 1
ATOM 870 O O . SER A 1 111 ? 2.132 7.044 -2.096 1.00 96.94 111 SER A O 1
ATOM 872 N N . THR A 1 112 ? 1.954 6.487 -4.264 1.00 94.69 112 THR A N 1
ATOM 873 C CA . THR A 1 112 ? 0.686 7.180 -4.488 1.00 94.69 112 THR A CA 1
ATOM 874 C C . THR A 1 112 ? -0.367 6.273 -5.117 1.00 94.69 112 THR A C 1
ATOM 876 O O . THR A 1 112 ? -0.116 5.568 -6.093 1.00 94.69 112 THR A O 1
ATOM 879 N N . ALA A 1 113 ? -1.590 6.355 -4.588 1.00 92.25 113 ALA A N 1
ATOM 880 C CA . ALA A 1 113 ? -2.776 5.729 -5.167 1.00 92.25 113 ALA A CA 1
ATOM 881 C C . ALA A 1 113 ? -3.418 6.577 -6.283 1.00 92.25 113 ALA A C 1
ATOM 883 O O . ALA A 1 113 ? -4.308 6.105 -6.979 1.00 92.25 113 ALA A O 1
ATOM 884 N N . THR A 1 114 ? -2.976 7.824 -6.495 1.00 89.56 114 THR A N 1
ATOM 885 C CA . THR A 1 114 ? -3.602 8.746 -7.468 1.00 89.56 114 THR A CA 1
ATOM 886 C C . THR A 1 114 ? -3.529 8.270 -8.919 1.00 89.56 114 THR A C 1
ATOM 888 O O . THR A 1 114 ? -4.274 8.767 -9.760 1.00 89.56 114 THR A O 1
ATOM 891 N N . LEU A 1 115 ? -2.628 7.333 -9.217 1.00 86.12 115 LEU A N 1
ATOM 892 C CA . LEU A 1 115 ? -2.454 6.738 -10.542 1.00 86.12 115 LEU A CA 1
ATOM 893 C C . LEU A 1 115 ? -3.311 5.481 -10.751 1.00 86.12 115 LEU A C 1
ATOM 895 O O . LEU A 1 115 ? -3.341 4.948 -11.859 1.00 86.12 115 LEU A O 1
ATOM 899 N N . ILE A 1 116 ? -3.989 4.997 -9.708 1.00 89.19 116 ILE A N 1
ATOM 900 C CA . ILE A 1 116 ? -4.836 3.807 -9.768 1.00 89.19 116 ILE A CA 1
ATOM 901 C C . ILE A 1 116 ? -6.250 4.243 -10.143 1.00 89.19 116 ILE A C 1
ATOM 903 O O . ILE A 1 116 ? -6.898 5.025 -9.447 1.00 89.19 116 ILE A O 1
ATOM 907 N N . LEU A 1 117 ? -6.715 3.751 -11.288 1.00 86.88 117 LEU A N 1
ATOM 908 C CA . LEU A 1 117 ? -8.032 4.068 -11.826 1.00 86.88 117 LEU A CA 1
ATOM 909 C C . LEU A 1 117 ? -9.086 3.131 -11.228 1.00 86.88 117 LEU A C 1
ATOM 911 O O . LEU A 1 117 ? -8.838 1.942 -11.053 1.00 86.88 117 LEU A O 1
ATOM 915 N N . ASN A 1 118 ? -10.283 3.660 -10.973 1.00 82.00 118 ASN A N 1
ATOM 916 C CA . ASN A 1 118 ? -11.429 2.850 -10.546 1.00 82.00 118 ASN A CA 1
ATOM 917 C C . ASN A 1 118 ? -11.975 1.967 -11.687 1.00 82.00 118 ASN A C 1
ATOM 919 O O . ASN A 1 118 ? -12.481 0.874 -11.452 1.00 82.00 118 ASN A O 1
ATOM 923 N N . ASP A 1 119 ? -11.868 2.436 -12.933 1.00 83.31 119 ASP A N 1
ATOM 924 C CA . ASP A 1 119 ? -12.343 1.689 -14.094 1.00 83.31 119 ASP A CA 1
ATOM 925 C C . ASP A 1 119 ? -11.288 0.672 -14.551 1.00 83.31 119 ASP A C 1
ATOM 927 O O . ASP A 1 119 ? -10.146 1.026 -14.863 1.00 83.31 119 ASP A O 1
ATOM 931 N N . ALA A 1 120 ? -11.693 -0.598 -14.638 1.00 79.94 120 ALA A N 1
ATOM 932 C CA . ALA A 1 120 ? -10.852 -1.691 -15.114 1.00 79.94 120 ALA A CA 1
ATOM 933 C C . ALA A 1 120 ? -10.574 -1.547 -16.621 1.00 79.94 120 ALA A C 1
ATOM 935 O O . ALA A 1 120 ? -11.308 -2.051 -17.470 1.00 79.94 120 ALA A O 1
ATOM 936 N N . THR A 1 121 ? -9.504 -0.828 -16.950 1.00 85.12 121 THR A N 1
ATOM 937 C CA . THR A 1 121 ? -9.008 -0.647 -18.326 1.00 85.12 121 THR A CA 1
ATOM 938 C C . THR A 1 121 ? -7.988 -1.712 -18.733 1.00 85.12 121 THR A C 1
ATOM 940 O O . THR A 1 121 ? -7.722 -1.884 -19.924 1.00 85.12 121 THR A O 1
ATOM 943 N N . ALA A 1 122 ? -7.456 -2.451 -17.756 1.00 88.62 122 ALA A N 1
ATOM 944 C CA . ALA A 1 122 ? -6.505 -3.533 -17.956 1.00 88.62 122 ALA A CA 1
ATOM 945 C C . ALA A 1 122 ? -7.096 -4.658 -18.821 1.00 88.62 122 ALA A C 1
ATOM 947 O O . ALA A 1 122 ? -8.221 -5.112 -18.601 1.00 88.62 122 ALA A O 1
ATOM 948 N N . ARG A 1 123 ? -6.312 -5.148 -19.785 1.00 89.81 123 ARG A N 1
ATOM 949 C CA . ARG A 1 123 ? -6.682 -6.281 -20.643 1.00 89.81 123 ARG A CA 1
ATOM 950 C C . ARG A 1 123 ? -5.732 -7.440 -20.379 1.00 89.81 123 ARG A C 1
ATOM 952 O O . ARG A 1 123 ? -4.627 -7.464 -20.912 1.00 89.81 123 ARG A O 1
ATOM 959 N N . MET A 1 124 ? -6.161 -8.404 -19.564 1.00 90.62 124 MET A N 1
ATOM 960 C CA . MET A 1 124 ? -5.354 -9.597 -19.295 1.00 90.62 124 MET A CA 1
ATOM 961 C C . MET A 1 124 ? -5.171 -10.432 -20.573 1.00 90.62 124 MET A C 1
ATOM 963 O O . MET A 1 124 ? -6.170 -10.815 -21.189 1.00 90.62 124 MET A O 1
ATOM 967 N N . PRO A 1 125 ? -3.925 -10.737 -20.983 1.00 90.50 125 PRO A N 1
ATOM 968 C CA . PRO A 1 125 ? -3.680 -11.613 -22.120 1.00 90.50 125 PRO A CA 1
ATOM 969 C C . PRO A 1 125 ? -4.240 -13.020 -21.892 1.00 90.50 125 PRO A C 1
ATOM 971 O O . PRO A 1 125 ? -4.074 -13.591 -20.815 1.00 90.50 125 PRO A O 1
ATOM 974 N N . GLU A 1 126 ? -4.818 -13.618 -22.936 1.00 90.88 126 GLU A N 1
ATOM 975 C CA . GLU A 1 126 ? -5.458 -14.947 -22.877 1.00 90.88 126 GLU A CA 1
ATOM 976 C C . GLU A 1 126 ? -4.522 -16.047 -22.340 1.00 90.88 126 GLU A C 1
ATOM 978 O O . GLU A 1 126 ? -4.969 -16.987 -21.686 1.00 90.88 126 GLU A O 1
ATOM 983 N N . ALA A 1 127 ? -3.209 -15.901 -22.550 1.00 91.06 127 ALA A N 1
ATOM 984 C CA . ALA A 1 127 ? -2.194 -16.834 -22.064 1.00 91.06 127 ALA A CA 1
ATOM 985 C C . ALA A 1 127 ? -2.156 -16.987 -20.528 1.00 91.06 127 ALA A C 1
ATOM 987 O O . ALA A 1 127 ? -1.681 -18.014 -20.048 1.00 91.06 127 ALA A O 1
ATOM 988 N N . TYR A 1 128 ? -2.656 -16.008 -19.763 1.00 87.94 128 TYR A N 1
ATOM 989 C CA . TYR A 1 128 ? -2.741 -16.086 -18.298 1.00 87.94 128 TYR A CA 1
ATOM 990 C C . TYR A 1 128 ? -3.946 -16.899 -17.797 1.00 87.94 128 TYR A C 1
ATOM 992 O O . TYR A 1 128 ? -4.026 -17.197 -16.607 1.00 87.94 128 TYR A O 1
ATOM 1000 N N . GLY A 1 129 ? -4.848 -17.314 -18.691 1.00 90.81 129 GLY A N 1
ATOM 1001 C CA . GLY A 1 129 ? -6.010 -18.128 -18.352 1.00 90.81 129 GLY A CA 1
ATOM 1002 C C . GLY A 1 129 ? -7.145 -17.340 -17.697 1.00 90.81 129 GLY A C 1
ATOM 1003 O O . GLY A 1 129 ? -7.212 -16.114 -17.760 1.00 90.81 129 GLY A O 1
ATOM 1004 N N . SER A 1 130 ? -8.091 -18.074 -17.112 1.00 91.69 130 SER A N 1
ATOM 1005 C CA . SER A 1 130 ? -9.224 -17.491 -16.395 1.00 91.69 130 SER A CA 1
ATOM 1006 C C . SER A 1 130 ? -8.804 -16.939 -15.039 1.00 91.69 130 SER A C 1
ATOM 1008 O O . SER A 1 130 ? -7.895 -17.471 -14.403 1.00 91.69 130 SER A O 1
ATOM 1010 N N . GLU A 1 131 ? -9.545 -15.943 -14.562 1.00 90.19 131 GLU A N 1
ATOM 1011 C CA . GLU A 1 131 ? -9.398 -15.427 -13.204 1.00 90.19 131 GLU A CA 1
ATOM 1012 C C . GLU A 1 131 ? -9.482 -16.566 -12.163 1.00 90.19 131 GLU A C 1
ATOM 1014 O O . GLU A 1 131 ? -10.349 -17.444 -12.280 1.00 90.19 131 GLU A O 1
ATOM 1019 N N . PRO A 1 132 ? -8.572 -16.600 -11.173 1.00 90.25 132 PRO A N 1
ATOM 1020 C CA . PRO A 1 132 ? -8.600 -17.602 -10.116 1.00 90.25 132 PRO A CA 1
ATOM 1021 C C . PRO A 1 132 ? -9.812 -17.419 -9.191 1.00 90.25 132 PRO A C 1
ATOM 1023 O O . PRO A 1 132 ? -10.480 -16.388 -9.184 1.00 90.25 132 PRO A O 1
ATOM 1026 N N . VAL A 1 133 ? -10.086 -18.436 -8.369 1.00 92.62 133 VAL A N 1
ATOM 1027 C CA . VAL A 1 133 ? -11.145 -18.362 -7.352 1.00 92.62 133 VAL A CA 1
ATOM 1028 C C . VAL A 1 133 ? -10.832 -17.251 -6.348 1.00 92.62 133 VAL A C 1
ATOM 1030 O O . VAL A 1 133 ? -9.705 -17.122 -5.872 1.00 92.62 133 VAL A O 1
ATOM 1033 N N . HIS A 1 134 ? -11.855 -16.472 -6.006 1.00 95.00 134 HIS A N 1
ATOM 1034 C CA . HIS A 1 134 ? -11.769 -15.353 -5.072 1.00 95.00 134 HIS A CA 1
ATOM 1035 C C . HIS A 1 134 ? -11.582 -15.840 -3.628 1.00 95.00 134 HIS A C 1
ATOM 1037 O O . HIS A 1 134 ? -12.546 -16.211 -2.960 1.00 95.00 134 HIS A O 1
ATOM 1043 N N . GLY A 1 135 ? -10.330 -15.858 -3.168 1.00 95.75 135 GLY A N 1
ATOM 1044 C CA . GLY A 1 135 ? -9.946 -16.120 -1.775 1.00 95.75 135 GLY A CA 1
ATOM 1045 C C . GLY A 1 135 ? -9.667 -14.840 -0.986 1.00 95.75 135 GLY A C 1
ATOM 1046 O O . GLY A 1 135 ? -10.028 -13.742 -1.417 1.00 95.75 135 GLY A O 1
ATOM 1047 N N . TRP A 1 136 ? -8.977 -14.965 0.149 1.00 97.31 136 TRP A N 1
ATOM 1048 C CA . TRP A 1 136 ? -8.654 -13.843 1.033 1.00 97.31 136 TRP A CA 1
ATOM 1049 C C . TRP A 1 136 ? -8.003 -12.660 0.298 1.00 97.31 136 TRP A C 1
ATOM 1051 O O . TRP A 1 136 ? -8.491 -11.533 0.404 1.00 97.31 136 TRP A O 1
ATOM 1061 N N . CYS A 1 137 ? -6.964 -12.913 -0.510 1.00 96.81 137 CYS A N 1
ATOM 1062 C CA . CYS A 1 137 ? -6.245 -11.845 -1.212 1.00 96.81 137 CYS A CA 1
ATOM 1063 C C . CYS A 1 137 ? -7.112 -11.062 -2.192 1.00 96.81 137 CYS A C 1
ATOM 1065 O O . CYS A 1 137 ? -6.982 -9.845 -2.257 1.00 96.81 137 CYS A O 1
ATOM 1067 N N . TYR A 1 138 ? -8.064 -11.715 -2.864 1.00 96.75 138 TYR A N 1
ATOM 1068 C CA . TYR A 1 138 ? -9.010 -11.006 -3.720 1.00 96.75 138 TYR A CA 1
ATOM 1069 C C . TYR A 1 138 ? -9.818 -9.981 -2.913 1.00 96.75 138 TYR A C 1
ATOM 1071 O O . TYR A 1 138 ? -9.890 -8.811 -3.278 1.00 96.75 138 TYR A O 1
ATOM 1079 N N . TYR A 1 139 ? -10.403 -10.391 -1.784 1.00 98.06 139 TYR A N 1
ATOM 1080 C CA . TYR A 1 139 ? -11.205 -9.482 -0.962 1.00 98.06 139 TYR A CA 1
ATOM 1081 C C . TYR A 1 139 ? -10.362 -8.388 -0.307 1.00 98.06 139 TYR A C 1
ATOM 1083 O O . TYR A 1 139 ? -10.825 -7.253 -0.216 1.00 98.06 139 TYR A O 1
ATOM 1091 N N . PHE A 1 140 ? -9.140 -8.709 0.119 1.00 98.12 140 PHE A N 1
ATOM 1092 C CA . PHE A 1 140 ? -8.187 -7.735 0.644 1.00 98.12 140 PHE A CA 1
ATOM 1093 C C . PHE A 1 140 ? -7.817 -6.676 -0.406 1.00 98.12 140 PHE A C 1
ATOM 1095 O O . PHE A 1 140 ? -7.960 -5.485 -0.141 1.00 98.12 140 PHE A O 1
ATOM 1102 N N . GLU A 1 141 ? -7.411 -7.088 -1.608 1.00 96.19 141 GLU A N 1
ATOM 1103 C CA . GLU A 1 141 ? -6.991 -6.185 -2.689 1.00 96.19 141 GLU A CA 1
ATOM 1104 C C . GLU A 1 141 ? -8.159 -5.319 -3.185 1.00 96.19 141 GLU A C 1
ATOM 1106 O O . GLU A 1 141 ? -8.013 -4.111 -3.375 1.00 96.19 141 GLU A O 1
ATOM 1111 N N . GLN A 1 142 ? -9.359 -5.900 -3.306 1.00 96.69 142 GLN A N 1
ATOM 1112 C CA . GLN A 1 142 ? -10.575 -5.146 -3.625 1.00 96.69 142 GLN A CA 1
ATOM 1113 C C . GLN A 1 142 ? -10.952 -4.157 -2.514 1.00 96.69 142 GLN A C 1
ATOM 1115 O O . GLN A 1 142 ? -11.463 -3.070 -2.795 1.00 96.69 142 GLN A O 1
ATOM 1120 N N . ALA A 1 143 ? -10.720 -4.515 -1.249 1.00 98.12 143 ALA A N 1
ATOM 1121 C CA . ALA A 1 143 ? -10.984 -3.628 -0.125 1.00 98.12 143 ALA A CA 1
ATOM 1122 C C . ALA A 1 143 ? -9.975 -2.482 -0.088 1.00 98.12 143 ALA A C 1
ATOM 1124 O O . ALA A 1 143 ? -10.369 -1.350 0.185 1.00 98.12 143 ALA A O 1
ATOM 1125 N N . ASP A 1 144 ? -8.703 -2.735 -0.403 1.00 96.75 144 ASP A N 1
ATOM 1126 C CA . ASP A 1 144 ? -7.702 -1.672 -0.456 1.00 96.75 144 ASP A CA 1
ATOM 1127 C C . ASP A 1 144 ? -7.982 -0.703 -1.610 1.00 96.75 144 ASP A C 1
ATOM 1129 O O . ASP A 1 144 ? -7.941 0.509 -1.405 1.00 96.75 144 ASP A O 1
ATOM 1133 N N . LEU A 1 145 ? -8.410 -1.203 -2.776 1.00 95.81 145 LEU A N 1
ATOM 1134 C CA . LEU A 1 145 ? -8.897 -0.351 -3.865 1.00 95.81 145 LEU A CA 1
ATOM 1135 C C . LEU A 1 145 ? -10.096 0.509 -3.423 1.00 95.81 145 LEU A C 1
ATOM 1137 O O . LEU A 1 145 ? -10.104 1.723 -3.625 1.00 95.81 145 LEU A O 1
ATOM 1141 N N . ALA A 1 146 ? -11.095 -0.087 -2.765 1.00 97.06 146 ALA A N 1
ATOM 1142 C CA . ALA A 1 146 ? -12.249 0.655 -2.254 1.00 97.06 146 ALA A CA 1
ATOM 1143 C C . ALA A 1 146 ? -11.853 1.709 -1.202 1.00 97.06 146 ALA A C 1
ATOM 1145 O O . ALA A 1 146 ? -12.397 2.816 -1.204 1.00 97.06 146 ALA A O 1
ATOM 1146 N N . ARG A 1 147 ? -10.874 1.404 -0.340 1.00 96.94 147 ARG A N 1
ATOM 1147 C CA . ARG A 1 147 ? -10.311 2.341 0.644 1.00 96.94 147 ARG A CA 1
ATOM 1148 C C . ARG A 1 147 ? -9.661 3.542 -0.039 1.00 96.94 147 ARG A C 1
ATOM 1150 O O . ARG A 1 147 ? -9.919 4.672 0.371 1.00 96.94 147 ARG A O 1
ATOM 1157 N N . GLN A 1 148 ? -8.868 3.327 -1.090 1.00 93.25 148 GLN A N 1
ATOM 1158 C CA . GLN A 1 148 ? -8.239 4.409 -1.865 1.00 93.25 148 GLN A CA 1
ATOM 1159 C C . GLN A 1 148 ? -9.284 5.367 -2.464 1.00 93.25 148 GLN A C 1
ATOM 1161 O O . GLN A 1 148 ? -9.058 6.573 -2.547 1.00 93.25 148 GLN A O 1
ATOM 1166 N N . LEU A 1 149 ? -10.462 4.840 -2.806 1.00 93.69 149 LEU A N 1
ATOM 1167 C CA . LEU A 1 149 ? -11.605 5.597 -3.323 1.00 93.69 149 LEU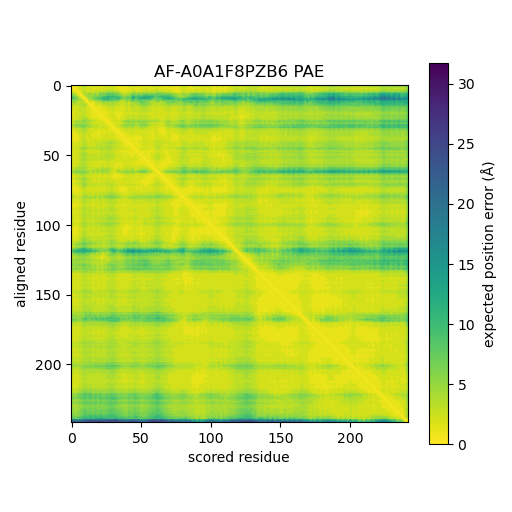 A CA 1
ATOM 1168 C C . LEU A 1 149 ? -12.532 6.144 -2.223 1.00 93.69 149 LEU A C 1
ATOM 1170 O O . LEU A 1 149 ? -13.550 6.764 -2.529 1.00 93.69 149 LEU A O 1
ATOM 1174 N N . SER A 1 150 ? -12.191 5.937 -0.946 1.00 95.50 150 SER A N 1
ATOM 1175 C CA . SER A 1 150 ? -13.013 6.295 0.219 1.00 95.50 150 SER A CA 1
ATOM 1176 C C . SER A 1 150 ? -14.420 5.671 0.220 1.00 95.50 150 SER A C 1
ATOM 1178 O O . SER A 1 150 ? -15.338 6.204 0.851 1.00 95.50 150 SER A O 1
ATOM 1180 N N . ASP A 1 151 ? -14.618 4.531 -0.452 1.00 97.50 151 ASP A N 1
ATOM 1181 C CA . ASP A 1 151 ? -15.874 3.774 -0.411 1.00 97.50 151 ASP A CA 1
ATOM 1182 C C . ASP A 1 151 ? -15.903 2.845 0.809 1.00 97.50 151 ASP A C 1
ATOM 1184 O O . ASP A 1 151 ? -15.805 1.620 0.730 1.00 97.50 151 ASP A O 1
ATOM 1188 N N . TRP A 1 152 ? -16.041 3.455 1.982 1.00 98.44 152 TRP A N 1
ATOM 1189 C CA . TRP A 1 152 ? -15.991 2.762 3.270 1.00 98.44 152 TRP A CA 1
ATOM 1190 C C . TRP A 1 152 ? -17.069 1.688 3.432 1.00 98.44 152 TRP A C 1
ATOM 1192 O O . TRP A 1 152 ? -16.831 0.653 4.052 1.00 98.44 152 TRP A O 1
ATOM 1202 N N . LYS A 1 153 ? -18.246 1.895 2.827 1.00 98.56 153 LYS A N 1
ATOM 1203 C CA . LYS A 1 153 ? -19.318 0.891 2.826 1.00 98.5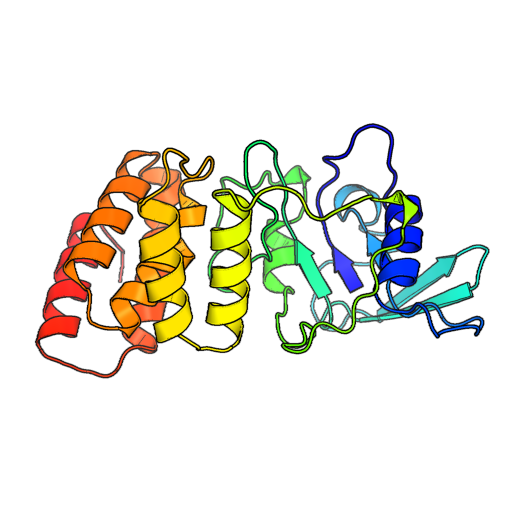6 153 LYS A CA 1
ATOM 1204 C C . LYS A 1 153 ? -18.901 -0.344 2.040 1.00 98.56 153 LYS A C 1
ATOM 1206 O O . LYS A 1 153 ? -19.171 -1.462 2.477 1.00 98.56 153 LYS A O 1
ATOM 1211 N N . ARG A 1 154 ? -18.235 -0.155 0.897 1.00 98.56 154 ARG A N 1
ATOM 1212 C CA . ARG A 1 154 ? -17.694 -1.265 0.114 1.00 98.56 154 ARG A CA 1
ATOM 1213 C C . ARG A 1 154 ? -16.576 -1.988 0.855 1.00 98.56 154 ARG A C 1
ATOM 1215 O O . ARG A 1 154 ? -16.589 -3.216 0.845 1.00 98.56 154 ARG A O 1
ATOM 1222 N N . VAL A 1 155 ? -15.681 -1.268 1.536 1.00 98.75 155 VAL A N 1
ATOM 1223 C CA . VAL A 1 155 ? -14.629 -1.874 2.375 1.00 98.75 155 VAL A CA 1
ATOM 1224 C C . VAL A 1 155 ? -15.237 -2.787 3.444 1.00 98.75 155 VAL A C 1
ATOM 1226 O O . VAL A 1 155 ? -14.850 -3.950 3.539 1.00 98.75 155 VAL A O 1
ATOM 1229 N N . ALA A 1 156 ? -16.224 -2.301 4.205 1.00 98.69 156 ALA A N 1
ATOM 1230 C CA . ALA A 1 156 ? -16.885 -3.093 5.245 1.00 98.69 156 ALA A CA 1
ATOM 1231 C C . ALA A 1 156 ? -17.596 -4.334 4.669 1.00 98.69 156 ALA A C 1
ATOM 1233 O O . ALA A 1 156 ? -17.411 -5.440 5.171 1.00 98.69 156 ALA A O 1
ATOM 1234 N N . ALA A 1 157 ? -18.324 -4.188 3.555 1.00 98.69 157 ALA A N 1
ATOM 1235 C CA . ALA A 1 157 ? -19.007 -5.309 2.901 1.00 98.69 157 ALA A CA 1
ATOM 1236 C C . ALA A 1 157 ? -18.039 -6.373 2.342 1.00 98.69 157 ALA A C 1
ATOM 1238 O O . ALA A 1 157 ? -18.338 -7.572 2.357 1.00 98.69 157 ALA A O 1
ATOM 1239 N N . LEU A 1 158 ? -16.880 -5.947 1.829 1.00 98.62 158 LEU A N 1
ATOM 1240 C CA . LEU A 1 158 ? -15.807 -6.855 1.419 1.00 98.62 158 LEU A CA 1
ATOM 1241 C C . LEU A 1 158 ? -15.212 -7.574 2.629 1.00 98.62 158 LEU A C 1
ATOM 1243 O O . LEU A 1 158 ? -14.984 -8.775 2.546 1.00 98.62 158 LEU A O 1
ATOM 1247 N N . GLY A 1 159 ? -15.044 -6.874 3.754 1.00 98.25 159 GLY A N 1
ATOM 1248 C CA . GLY A 1 159 ? -14.615 -7.463 5.021 1.00 98.25 159 GLY A CA 1
ATOM 1249 C C . GLY A 1 159 ? -15.566 -8.546 5.512 1.00 98.25 159 GLY A C 1
ATOM 1250 O O . GLY A 1 159 ? -15.121 -9.651 5.805 1.00 98.25 159 GLY A O 1
ATOM 1251 N N . ASP A 1 160 ? -16.871 -8.273 5.532 1.00 98.19 160 ASP A N 1
ATOM 1252 C CA . ASP A 1 160 ? -17.883 -9.259 5.932 1.00 98.19 160 ASP A CA 1
ATOM 1253 C C . ASP A 1 160 ? -17.833 -10.519 5.055 1.00 98.19 160 ASP A C 1
ATOM 1255 O O . ASP A 1 160 ? -18.025 -11.631 5.545 1.00 98.19 160 ASP A O 1
ATOM 1259 N N . SER A 1 161 ? -17.530 -10.351 3.763 1.00 97.88 161 SER A N 1
ATOM 1260 C CA . SER A 1 161 ? -17.342 -11.473 2.839 1.00 97.88 161 SER A CA 1
ATOM 1261 C C . SER A 1 161 ? -16.045 -12.235 3.1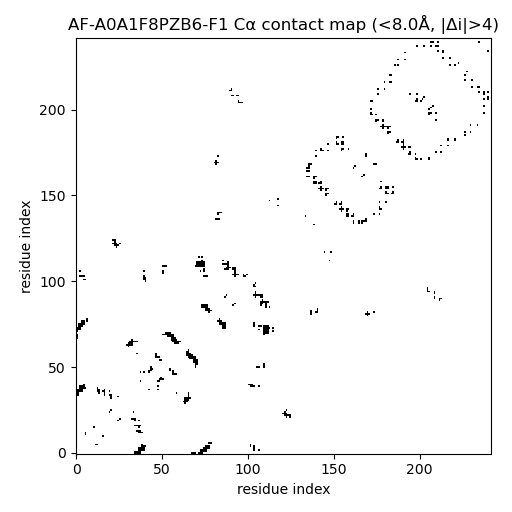33 1.00 97.88 161 SER A C 1
ATOM 1263 O O . SER A 1 161 ? -16.079 -13.457 3.247 1.00 97.88 161 SER A O 1
ATOM 1265 N N . ALA A 1 162 ? -14.921 -11.527 3.302 1.00 97.38 162 ALA A N 1
ATOM 1266 C CA . ALA A 1 162 ? -13.602 -12.118 3.545 1.00 97.38 162 ALA A CA 1
ATOM 1267 C C . ALA A 1 162 ? -13.557 -12.911 4.859 1.00 97.38 162 ALA A C 1
ATOM 1269 O O . ALA A 1 162 ? -13.102 -14.049 4.881 1.00 97.38 162 ALA A O 1
ATOM 1270 N N . PHE A 1 163 ? -14.075 -12.343 5.952 1.00 96.81 163 PHE A N 1
ATOM 1271 C CA . PHE A 1 163 ? -14.100 -13.006 7.261 1.00 96.81 163 PHE A CA 1
ATOM 1272 C C . PHE A 1 163 ? -15.152 -14.122 7.366 1.00 96.81 163 PHE A C 1
ATOM 1274 O O . PHE A 1 163 ? -15.170 -14.845 8.361 1.00 96.81 163 PHE A O 1
ATOM 1281 N N . GLY A 1 164 ? -16.018 -14.274 6.359 1.00 95.75 164 GLY A N 1
ATOM 1282 C CA . GLY A 1 164 ? -16.921 -15.417 6.214 1.00 95.75 164 GLY A CA 1
ATOM 1283 C C . GLY A 1 164 ? -16.298 -16.625 5.502 1.00 95.75 164 GLY A C 1
ATOM 1284 O O . GLY A 1 164 ? -16.939 -17.676 5.443 1.00 95.75 164 GLY A O 1
ATOM 1285 N N . LEU A 1 165 ? -15.088 -16.489 4.948 1.00 94.69 165 LEU A N 1
ATOM 1286 C CA . LEU A 1 165 ? -14.359 -17.578 4.297 1.00 94.69 165 LEU A CA 1
ATOM 1287 C C . LEU A 1 165 ? -13.725 -18.528 5.326 1.00 94.69 165 LEU A C 1
ATOM 1289 O O . LEU A 1 165 ? -13.475 -18.158 6.471 1.00 94.69 165 LEU A O 1
ATOM 1293 N N . ASP A 1 166 ? -13.393 -19.741 4.882 1.00 93.75 166 ASP A N 1
ATOM 1294 C CA . ASP A 1 166 ? -12.463 -20.649 5.580 1.00 93.75 166 ASP A CA 1
ATOM 1295 C C . ASP A 1 166 ? -11.008 -20.359 5.148 1.00 93.75 166 ASP A C 1
ATOM 1297 O O . ASP A 1 166 ? -10.223 -21.257 4.855 1.00 93.75 166 ASP A O 1
ATOM 1301 N N . ASP A 1 167 ? -10.694 -19.070 5.003 1.00 91.31 167 ASP A N 1
ATOM 1302 C CA . ASP A 1 167 ? -9.405 -18.528 4.577 1.00 91.31 167 ASP A CA 1
ATOM 1303 C C . ASP A 1 167 ? -9.077 -17.303 5.441 1.00 91.31 167 ASP A C 1
ATOM 1305 O O . ASP A 1 167 ? -9.975 -16.634 5.962 1.00 91.31 167 ASP A O 1
ATOM 1309 N N . TYR A 1 168 ? -7.792 -17.024 5.638 1.00 88.44 168 TYR A N 1
ATOM 1310 C CA . TYR A 1 168 ? -7.323 -16.090 6.659 1.00 88.44 168 TYR A CA 1
ATOM 1311 C C . TYR A 1 168 ? -6.102 -15.298 6.182 1.00 88.44 168 TYR A C 1
ATOM 1313 O O . TYR A 1 168 ? -5.309 -15.805 5.392 1.00 88.44 168 TYR A O 1
ATOM 1321 N N . PRO A 1 169 ? -5.888 -14.080 6.713 1.00 91.25 169 PRO A N 1
ATOM 1322 C CA . PRO A 1 169 ? -4.717 -13.286 6.368 1.00 91.25 169 PRO A CA 1
ATOM 1323 C C . PRO A 1 169 ? -3.428 -13.951 6.821 1.00 91.25 169 PRO A C 1
ATOM 1325 O O . PRO A 1 169 ? -3.324 -14.414 7.965 1.00 91.25 169 PRO A O 1
ATOM 1328 N N . ASN A 1 170 ? -2.428 -13.880 5.950 1.00 91.62 170 ASN A N 1
ATOM 1329 C CA . ASN A 1 170 ? -1.078 -14.362 6.220 1.00 91.62 170 ASN A CA 1
ATOM 1330 C C . ASN A 1 170 ? -0.174 -13.267 6.809 1.00 91.62 170 ASN A C 1
ATOM 1332 O O . ASN A 1 170 ? 0.827 -13.584 7.449 1.00 91.62 170 ASN A O 1
ATOM 1336 N N . ASP A 1 171 ? -0.570 -11.995 6.687 1.00 94.31 171 ASP A N 1
ATOM 1337 C CA . ASP A 1 171 ? 0.084 -10.850 7.326 1.00 94.31 171 ASP A CA 1
ATOM 1338 C C . ASP A 1 171 ? -0.895 -10.127 8.283 1.00 94.31 171 ASP A C 1
ATOM 1340 O O . ASP A 1 171 ? -2.047 -9.855 7.926 1.00 94.31 171 ASP A O 1
ATOM 1344 N N . PRO A 1 172 ? -0.503 -9.793 9.532 1.00 95.69 172 PRO A N 1
ATOM 1345 C CA . PRO A 1 172 ? -1.371 -9.062 10.462 1.00 95.69 172 PRO A CA 1
ATOM 1346 C C . PRO A 1 172 ? -1.870 -7.703 9.944 1.00 95.69 172 PRO A C 1
ATOM 1348 O O . PRO A 1 172 ? -2.922 -7.240 10.404 1.00 95.69 172 PRO A O 1
ATOM 1351 N N . ILE A 1 173 ? -1.142 -7.071 9.022 1.00 96.38 173 ILE A N 1
ATOM 1352 C CA . ILE A 1 173 ? -1.454 -5.771 8.423 1.00 96.38 173 ILE A CA 1
ATOM 1353 C C . ILE A 1 173 ? -2.537 -5.892 7.349 1.00 96.38 173 ILE A C 1
ATOM 1355 O O . ILE A 1 173 ? -3.274 -4.934 7.137 1.00 96.38 173 ILE A O 1
ATOM 1359 N N . GLU A 1 174 ? -2.764 -7.069 6.760 1.00 97.56 174 GLU A N 1
ATOM 136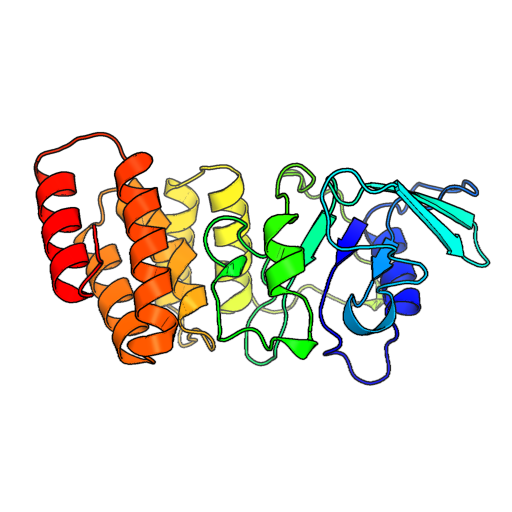0 C CA . GLU A 1 174 ? -3.881 -7.283 5.820 1.00 97.56 174 GLU A CA 1
ATOM 1361 C C . GLU A 1 174 ? -5.254 -7.028 6.473 1.00 97.56 174 GLU A C 1
ATOM 1363 O O . GLU A 1 174 ? -6.234 -6.735 5.796 1.00 97.56 174 GLU A O 1
ATOM 1368 N N . ARG A 1 175 ? -5.343 -7.056 7.811 1.00 97.88 175 ARG A N 1
ATOM 1369 C CA . ARG A 1 175 ? -6.566 -6.671 8.537 1.00 97.88 175 ARG A CA 1
ATOM 1370 C C . ARG A 1 175 ? -6.787 -5.156 8.614 1.00 97.88 175 ARG A C 1
ATOM 1372 O O . ARG A 1 175 ? -7.894 -4.737 8.938 1.00 97.88 175 ARG A O 1
ATOM 1379 N N . PHE A 1 176 ? -5.771 -4.329 8.359 1.00 98.38 176 PHE A N 1
ATOM 1380 C CA . PHE A 1 176 ? -5.822 -2.882 8.610 1.00 98.38 176 PHE A CA 1
ATOM 1381 C C . PHE A 1 176 ? -6.851 -2.177 7.735 1.00 98.38 176 PHE A C 1
ATOM 1383 O O . PHE A 1 176 ? -7.579 -1.321 8.234 1.00 98.38 176 PHE A O 1
ATOM 1390 N N . VAL A 1 177 ? -6.965 -2.587 6.470 1.00 98.44 177 VAL A N 1
ATOM 1391 C CA . VAL A 1 177 ? -7.973 -2.054 5.546 1.00 98.44 177 VAL A CA 1
ATOM 1392 C C . VAL A 1 177 ? -9.390 -2.241 6.100 1.00 98.44 177 VAL A C 1
ATOM 1394 O O . VAL A 1 177 ? -10.198 -1.317 6.076 1.00 98.44 177 VAL A O 1
ATOM 1397 N N . PHE A 1 178 ? -9.671 -3.401 6.698 1.00 98.69 178 PHE A N 1
ATOM 1398 C CA . PHE A 1 178 ? -10.976 -3.706 7.278 1.00 98.69 178 PHE A CA 1
ATOM 1399 C C . PHE A 1 178 ? -11.191 -3.028 8.632 1.00 98.69 178 PHE A C 1
ATOM 1401 O O . PHE A 1 178 ? -12.300 -2.580 8.905 1.00 98.69 178 PHE A O 1
ATOM 1408 N N . ILE A 1 179 ? -10.148 -2.898 9.463 1.00 98.62 179 ILE A N 1
ATOM 1409 C CA . ILE A 1 179 ? -10.208 -2.102 10.702 1.00 98.62 179 ILE A CA 1
ATOM 1410 C C . ILE A 1 179 ? -10.654 -0.671 10.380 1.00 98.62 179 ILE A C 1
ATOM 1412 O O . ILE A 1 179 ? -11.557 -0.147 11.030 1.00 98.62 179 ILE A O 1
ATOM 1416 N N . GLU A 1 180 ? -10.051 -0.059 9.359 1.00 98.56 180 GLU A N 1
ATOM 1417 C CA . GLU A 1 180 ? -10.411 1.285 8.914 1.00 98.56 180 GLU A CA 1
ATOM 1418 C C . GLU A 1 180 ? -11.823 1.333 8.326 1.00 98.56 180 GLU A C 1
ATOM 1420 O O . GLU A 1 180 ? -12.618 2.183 8.723 1.00 98.56 180 GLU A O 1
ATOM 1425 N N . GLY A 1 181 ? -12.170 0.384 7.451 1.00 98.62 181 GLY A N 1
ATOM 1426 C CA . GLY A 1 181 ? -13.513 0.269 6.880 1.00 98.62 181 GLY A CA 1
ATOM 1427 C C . GLY A 1 181 ? -14.609 0.222 7.941 1.00 98.62 181 GLY A C 1
ATOM 1428 O O . GLY A 1 181 ? -15.526 1.040 7.906 1.00 98.62 181 GLY A O 1
ATOM 1429 N N . TYR A 1 182 ? -14.475 -0.674 8.920 1.00 98.75 182 TYR A N 1
ATOM 1430 C CA . TYR A 1 182 ? -15.442 -0.814 10.008 1.00 98.75 182 TYR A CA 1
ATOM 1431 C C . TYR A 1 182 ? -15.505 0.420 10.909 1.00 98.75 182 TYR A C 1
ATOM 1433 O O . TYR A 1 182 ? -16.591 0.827 11.315 1.00 98.75 182 TYR A O 1
ATOM 1441 N N . ALA A 1 183 ? -14.374 1.068 11.196 1.00 98.44 183 ALA A N 1
ATOM 1442 C CA . ALA A 1 183 ? -14.380 2.320 11.950 1.00 98.44 183 ALA A CA 1
ATOM 1443 C C . ALA A 1 183 ? -15.144 3.430 11.201 1.00 98.44 183 ALA A C 1
ATOM 1445 O O . ALA A 1 183 ? -15.948 4.146 11.795 1.00 98.44 183 ALA A O 1
ATOM 1446 N N . HIS A 1 184 ? -14.960 3.536 9.883 1.00 98.50 184 HIS A N 1
ATOM 1447 C CA . HIS A 1 184 ? -15.673 4.505 9.049 1.00 98.50 184 HIS A CA 1
ATOM 1448 C C . HIS A 1 184 ? -17.175 4.209 8.891 1.00 98.50 184 HIS A C 1
ATOM 1450 O O . HIS A 1 184 ? -17.944 5.132 8.612 1.00 98.50 184 HIS A O 1
ATOM 1456 N N . THR A 1 185 ? -17.614 2.959 9.072 1.00 98.12 185 THR A N 1
ATOM 1457 C CA . THR A 1 185 ? -19.038 2.575 9.041 1.00 98.12 185 THR A CA 1
ATOM 1458 C C . THR A 1 185 ? -19.703 2.535 10.419 1.00 98.12 185 THR A C 1
ATOM 1460 O O . THR A 1 185 ? -20.903 2.273 10.498 1.00 98.12 185 THR A O 1
ATOM 1463 N N . GLY A 1 186 ? -18.971 2.847 11.494 1.00 97.44 186 GLY A N 1
ATOM 1464 C CA . GLY A 1 186 ? -19.478 2.816 12.871 1.00 97.44 186 GLY A CA 1
ATOM 1465 C C . GLY A 1 186 ? -19.526 1.414 13.488 1.00 97.44 186 GLY A C 1
ATOM 1466 O O . GLY A 1 186 ? -20.097 1.215 14.556 1.00 97.44 186 GLY A O 1
ATOM 1467 N N . GLU A 1 187 ? -18.912 0.422 12.850 1.00 98.06 187 GLU A N 1
ATOM 1468 C CA . GLU A 1 187 ? -18.788 -0.948 13.351 1.00 98.06 187 GLU A CA 1
ATOM 1469 C C . GLU A 1 187 ? -17.591 -1.071 14.310 1.00 98.06 187 GLU A C 1
ATOM 1471 O O . GLU A 1 187 ? -16.680 -1.886 14.141 1.00 98.06 187 GLU A O 1
ATOM 1476 N N . TRP A 1 188 ? -17.585 -0.225 15.339 1.00 97.44 188 TRP A N 1
ATOM 1477 C CA . TRP A 1 188 ? -16.440 0.003 16.219 1.00 97.44 188 TRP A CA 1
ATOM 1478 C C . TRP A 1 188 ? -15.942 -1.243 16.950 1.00 97.44 188 TRP A C 1
ATOM 1480 O O . TRP A 1 188 ? -14.733 -1.437 17.084 1.00 97.44 188 TRP A O 1
ATOM 1490 N N . GLU A 1 189 ? -16.851 -2.117 17.385 1.00 97.44 189 GLU A N 1
ATOM 1491 C CA . GLU A 1 189 ? -16.469 -3.362 18.057 1.00 97.44 189 GLU A CA 1
ATOM 1492 C C . GLU A 1 189 ? -15.721 -4.313 17.115 1.00 97.44 189 GLU A C 1
ATOM 1494 O O . GLU A 1 189 ? -14.704 -4.879 17.517 1.00 97.44 189 GLU A O 1
ATOM 1499 N N . LYS A 1 190 ? -16.129 -4.420 15.838 1.00 97.88 190 LYS A N 1
ATOM 1500 C CA . LYS A 1 190 ? -15.381 -5.201 14.836 1.00 97.88 190 LYS A CA 1
ATOM 1501 C C . LYS A 1 190 ? -13.998 -4.596 14.602 1.00 97.88 190 LYS A C 1
ATOM 1503 O O . LYS A 1 190 ? -12.997 -5.314 14.616 1.00 97.88 190 LYS A O 1
ATOM 1508 N N . ALA A 1 191 ? -13.919 -3.272 14.439 1.00 98.31 191 ALA A N 1
ATOM 1509 C CA . ALA A 1 191 ? -12.645 -2.572 14.259 1.00 98.31 191 ALA A CA 1
ATOM 1510 C C . ALA A 1 191 ? -11.689 -2.816 15.443 1.00 98.31 191 ALA A C 1
ATOM 1512 O O . ALA A 1 191 ? -10.501 -3.106 15.256 1.00 98.31 191 ALA A O 1
ATOM 1513 N N . LYS A 1 192 ? -12.207 -2.757 16.674 1.00 97.50 192 LYS A N 1
ATOM 1514 C CA . LYS A 1 192 ? -11.461 -3.025 17.909 1.00 97.50 192 LYS A CA 1
ATOM 1515 C C . LYS A 1 192 ? -11.028 -4.486 18.020 1.00 97.50 192 LYS A C 1
A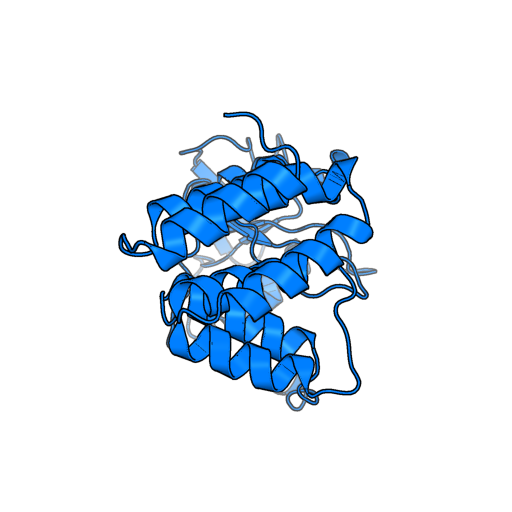TOM 1517 O O . LYS A 1 192 ? -9.873 -4.744 18.360 1.00 97.50 192 LYS A O 1
ATOM 1522 N N . GLU A 1 193 ? -11.914 -5.436 17.731 1.00 97.31 193 GLU A N 1
ATOM 1523 C CA . GLU A 1 193 ? -11.603 -6.866 17.761 1.00 97.31 193 GLU A CA 1
ATOM 1524 C C . GLU A 1 193 ? -10.477 -7.209 16.783 1.00 97.31 193 GLU A C 1
ATOM 1526 O O . GLU A 1 193 ? -9.468 -7.795 17.185 1.00 97.31 193 GLU A O 1
ATOM 1531 N N . LEU A 1 194 ? -10.593 -6.775 15.527 1.00 97.69 194 LEU A N 1
ATOM 1532 C CA . LEU A 1 194 ? -9.558 -7.002 14.521 1.00 97.69 194 LEU A CA 1
ATOM 1533 C C . LEU A 1 194 ? -8.235 -6.341 14.909 1.00 97.69 194 LEU A C 1
ATOM 1535 O O . LEU A 1 194 ? -7.178 -6.956 14.759 1.00 97.69 194 LEU A O 1
ATOM 1539 N N . SER A 1 195 ? -8.284 -5.141 15.491 1.00 97.88 195 SER A N 1
ATOM 1540 C CA . SER A 1 195 ? -7.088 -4.477 16.011 1.00 97.88 195 SER A CA 1
ATOM 1541 C C . SER A 1 195 ? -6.420 -5.294 17.122 1.00 97.88 195 SER A C 1
ATOM 1543 O O . SER A 1 195 ? -5.200 -5.454 17.126 1.00 97.88 195 SER A O 1
ATOM 1545 N N . LEU A 1 196 ? -7.199 -5.859 18.051 1.00 97.06 196 LEU A N 1
ATOM 1546 C CA . LEU A 1 196 ? -6.686 -6.723 19.119 1.00 97.06 196 LEU A CA 1
ATOM 1547 C C . LEU A 1 196 ? -6.067 -8.011 18.566 1.00 97.06 196 LEU A C 1
ATOM 1549 O O . LEU A 1 196 ? -5.035 -8.454 19.074 1.00 97.06 196 LEU A O 1
ATOM 1553 N N . VAL A 1 197 ? -6.681 -8.613 17.546 1.00 96.25 197 VAL A N 1
ATOM 1554 C CA . VAL A 1 197 ? -6.151 -9.809 16.880 1.00 96.25 197 VAL A CA 1
ATOM 1555 C C . VAL A 1 197 ? -4.817 -9.495 16.203 1.00 96.25 197 VAL A C 1
ATOM 1557 O O . VAL A 1 197 ? -3.838 -10.188 16.481 1.00 96.25 197 VAL A O 1
ATOM 1560 N N . SER A 1 198 ? -4.731 -8.424 15.406 1.00 96.69 198 SER A N 1
ATOM 1561 C CA . SER A 1 198 ? -3.474 -7.999 14.771 1.00 96.69 198 SER A CA 1
ATOM 1562 C C . SER A 1 198 ? -2.391 -7.663 15.801 1.00 96.69 198 SER A C 1
ATOM 1564 O O . SER A 1 198 ? -1.251 -8.105 15.667 1.00 96.69 198 SER A O 1
ATOM 1566 N N . TYR A 1 199 ? -2.742 -6.953 16.877 1.00 96.56 199 TYR A N 1
ATOM 1567 C CA . TYR A 1 199 ? -1.801 -6.576 17.936 1.00 96.56 199 TYR A CA 1
ATOM 1568 C C . TYR A 1 199 ? -1.163 -7.785 18.636 1.00 96.56 199 TYR A C 1
ATOM 1570 O O . TYR A 1 199 ? 0.004 -7.743 19.029 1.00 96.56 199 TYR A O 1
ATOM 1578 N N . ARG A 1 200 ? -1.912 -8.884 18.798 1.00 95.62 200 ARG A N 1
ATOM 1579 C CA . ARG A 1 200 ? -1.416 -10.107 19.452 1.00 95.62 200 ARG A CA 1
ATOM 1580 C C . ARG A 1 200 ? -0.377 -10.860 18.623 1.00 95.62 200 ARG A C 1
ATOM 1582 O O . ARG A 1 200 ? 0.399 -11.594 19.227 1.00 95.62 200 ARG A O 1
ATOM 1589 N N . VAL A 1 201 ? -0.347 -10.677 17.299 1.00 94.50 201 VAL A N 1
ATOM 1590 C CA . VAL A 1 201 ? 0.635 -11.331 16.417 1.00 94.50 201 VAL A CA 1
ATOM 1591 C C . VAL A 1 201 ? 2.045 -10.833 16.724 1.00 94.50 201 VAL A C 1
ATOM 1593 O O . VAL A 1 201 ? 2.947 -11.633 16.954 1.00 94.50 201 VAL A O 1
ATOM 1596 N N . SER A 1 202 ? 2.234 -9.513 16.797 1.00 93.88 202 SER A N 1
ATOM 1597 C CA . SER A 1 202 ? 3.480 -8.932 17.291 1.00 93.88 202 SER A CA 1
ATOM 1598 C C . SER A 1 202 ? 3.268 -7.523 17.825 1.00 93.88 202 SER A C 1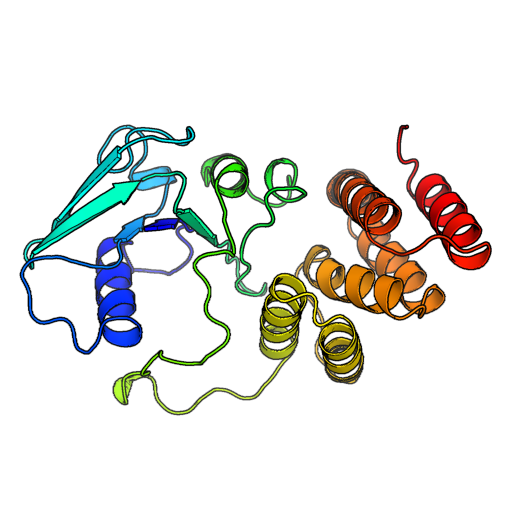
ATOM 1600 O O . SER A 1 202 ? 3.076 -6.575 17.068 1.00 93.88 202 SER A O 1
ATOM 1602 N N . LYS A 1 203 ? 3.350 -7.365 19.145 1.00 94.12 203 LYS A N 1
ATOM 1603 C CA . LYS A 1 203 ? 3.111 -6.074 19.806 1.00 94.12 203 LYS A CA 1
ATOM 1604 C C . LYS A 1 203 ? 4.132 -5.014 19.398 1.00 94.12 203 LYS A C 1
ATOM 1606 O O . LYS A 1 203 ? 3.753 -3.869 19.177 1.00 94.12 203 LYS A O 1
ATOM 1611 N N . ASP A 1 204 ? 5.395 -5.410 19.258 1.00 94.06 204 ASP A N 1
ATOM 1612 C CA . ASP A 1 204 ? 6.507 -4.489 19.002 1.00 94.06 204 ASP A CA 1
ATOM 1613 C C . ASP A 1 204 ? 6.580 -4.039 17.537 1.00 94.06 204 ASP A C 1
ATOM 1615 O O . ASP A 1 204 ? 7.028 -2.927 17.258 1.00 94.06 204 ASP A O 1
ATOM 1619 N N . TYR A 1 205 ? 6.121 -4.881 16.603 1.00 94.69 205 TYR A N 1
ATOM 1620 C CA . TYR A 1 205 ? 6.123 -4.566 15.172 1.00 94.69 205 TYR A CA 1
ATOM 1621 C C . TYR A 1 205 ? 4.769 -4.042 14.678 1.00 94.69 205 TYR A C 1
ATOM 1623 O O . TYR A 1 205 ? 4.731 -3.051 13.954 1.00 94.69 205 TYR A O 1
ATOM 1631 N N . VAL A 1 206 ? 3.654 -4.645 15.103 1.00 96.88 206 VAL A N 1
ATOM 1632 C CA . VAL A 1 206 ? 2.299 -4.279 14.647 1.00 96.88 206 VAL A CA 1
ATOM 1633 C C . VAL A 1 206 ? 1.702 -3.148 15.484 1.00 96.88 206 VAL A C 1
ATOM 1635 O O . VAL A 1 206 ? 0.986 -2.306 14.948 1.00 96.88 206 VAL A O 1
ATOM 1638 N N . GLY A 1 207 ? 2.008 -3.078 16.784 1.00 96.56 207 GLY A N 1
ATOM 1639 C CA . GLY A 1 207 ? 1.486 -2.043 17.686 1.00 96.56 207 GLY A CA 1
ATOM 1640 C C . GLY A 1 207 ? 1.740 -0.611 17.205 1.00 96.56 207 GLY A C 1
ATOM 1641 O O . GLY A 1 207 ? 0.776 0.145 17.073 1.00 96.56 207 GLY A O 1
ATOM 1642 N N . PRO A 1 208 ? 2.986 -0.232 16.861 1.00 96.06 208 PRO A N 1
ATOM 1643 C CA . PRO A 1 208 ? 3.270 1.097 16.322 1.00 96.06 208 PRO A CA 1
ATOM 1644 C C . PRO A 1 208 ? 2.474 1.424 15.050 1.00 96.06 208 PRO A C 1
ATOM 1646 O O . PRO A 1 208 ? 2.044 2.563 14.875 1.00 96.06 208 PRO A O 1
ATOM 1649 N N . LEU A 1 209 ? 2.236 0.434 14.185 1.00 97.44 209 LEU A N 1
ATOM 1650 C CA . LEU A 1 209 ? 1.471 0.611 12.948 1.00 97.44 209 LEU A CA 1
ATOM 1651 C C . LEU A 1 209 ? -0.028 0.760 13.224 1.00 97.44 209 LEU A C 1
ATOM 1653 O O . LEU A 1 209 ? -0.668 1.629 12.639 1.00 97.44 209 LEU A O 1
ATOM 1657 N N . LEU A 1 210 ? -0.575 -0.015 14.168 1.00 97.44 210 LEU A N 1
ATOM 1658 C CA . LEU A 1 210 ? -1.951 0.154 14.644 1.00 97.44 210 LEU A CA 1
ATOM 1659 C C . LEU A 1 210 ? -2.163 1.545 15.239 1.00 97.44 210 LEU A C 1
ATOM 1661 O O . LEU A 1 210 ? -3.188 2.165 14.979 1.00 97.44 210 LEU A O 1
ATOM 1665 N N . CYS A 1 211 ? -1.198 2.072 15.993 1.00 97.12 211 CYS A N 1
ATOM 1666 C CA . CYS A 1 211 ? -1.295 3.430 16.519 1.00 97.12 211 CYS A CA 1
ATOM 1667 C C . CYS A 1 211 ? -1.392 4.477 15.406 1.00 97.12 211 CYS A C 1
ATOM 1669 O O . CYS A 1 211 ? -2.214 5.386 15.509 1.00 97.12 211 CYS A O 1
ATOM 1671 N N . ARG A 1 212 ? -0.619 4.329 14.321 1.00 97.31 212 ARG A N 1
ATOM 1672 C CA . ARG A 1 212 ? -0.723 5.211 13.147 1.00 97.31 212 ARG A CA 1
ATOM 1673 C C . ARG A 1 212 ? -2.068 5.075 12.445 1.00 97.31 212 ARG A C 1
ATOM 1675 O O . ARG A 1 212 ? -2.695 6.088 12.146 1.00 97.31 212 ARG A O 1
ATOM 1682 N N . LEU A 1 213 ? -2.545 3.845 12.256 1.00 98.12 213 LEU A N 1
ATOM 1683 C CA . LEU A 1 213 ? -3.867 3.590 11.689 1.00 98.12 213 LEU A CA 1
ATOM 1684 C C . LEU A 1 213 ? -4.967 4.274 12.515 1.00 98.12 213 LEU A C 1
ATOM 1686 O O . LEU A 1 213 ? -5.792 4.997 11.970 1.00 98.12 213 LEU A O 1
ATOM 1690 N N . TRP A 1 214 ? -4.951 4.111 13.838 1.00 97.75 214 TRP A N 1
ATOM 1691 C CA . TRP A 1 214 ? -5.951 4.714 14.719 1.00 97.75 214 TRP A CA 1
ATOM 1692 C C . TRP A 1 214 ? -5.817 6.234 14.844 1.00 97.75 214 TRP A C 1
ATOM 1694 O O . TRP A 1 214 ? -6.825 6.907 15.033 1.00 97.75 214 TRP A O 1
ATOM 1704 N N . GLN A 1 215 ? -4.618 6.803 14.690 1.00 97.00 215 GLN A N 1
ATOM 1705 C CA . GLN A 1 215 ? -4.443 8.252 14.522 1.00 97.00 215 GLN A CA 1
ATOM 1706 C C . GLN A 1 215 ? -5.085 8.751 13.218 1.00 97.00 215 GLN A C 1
ATOM 1708 O O . GLN A 1 215 ? -5.732 9.797 13.223 1.00 97.00 215 GLN A O 1
ATOM 1713 N N . ARG A 1 216 ? -4.956 8.002 12.115 1.00 97.00 216 ARG A N 1
ATOM 1714 C CA . ARG A 1 216 ? -5.618 8.325 10.844 1.00 97.00 216 ARG A CA 1
ATOM 1715 C C . ARG A 1 216 ? -7.140 8.209 10.938 1.00 97.00 216 ARG A C 1
ATOM 1717 O O . ARG A 1 216 ? -7.832 9.129 10.514 1.00 97.00 216 ARG A O 1
ATOM 1724 N N . ILE A 1 217 ? -7.655 7.135 11.536 1.00 97.62 217 ILE A N 1
ATOM 1725 C CA . ILE A 1 217 ? -9.093 6.945 11.794 1.00 97.62 217 ILE A CA 1
ATOM 1726 C C . ILE A 1 217 ? -9.641 8.104 12.632 1.00 97.62 217 ILE A C 1
ATOM 1728 O O . ILE A 1 217 ? -10.652 8.705 12.279 1.00 97.62 217 ILE A O 1
ATOM 1732 N N . ASP A 1 218 ? -8.946 8.465 13.711 1.00 97.06 218 ASP A N 1
ATOM 1733 C CA . ASP A 1 218 ? -9.319 9.588 14.573 1.00 97.06 218 ASP A CA 1
ATOM 1734 C C . ASP A 1 218 ? -9.353 10.918 13.806 1.00 97.06 218 ASP A C 1
ATOM 1736 O O . ASP A 1 218 ? -10.220 11.754 14.026 1.00 97.06 218 ASP A O 1
ATOM 1740 N N . ARG A 1 219 ? -8.461 11.109 12.834 1.00 97.06 219 ARG A N 1
ATOM 1741 C CA . ARG A 1 219 ? -8.461 12.304 11.984 1.00 97.06 219 ARG A CA 1
ATOM 1742 C C . ARG A 1 219 ? -9.592 12.312 10.945 1.00 97.06 219 ARG A C 1
ATOM 1744 O O . ARG A 1 219 ? -10.108 13.382 10.634 1.00 97.06 219 ARG A O 1
ATOM 1751 N N . ASN A 1 220 ? -9.947 11.152 10.389 1.00 96.81 220 ASN A N 1
ATOM 1752 C CA . ASN A 1 220 ? -10.771 11.057 9.180 1.00 96.81 220 ASN A CA 1
ATOM 1753 C C . ASN A 1 220 ? -12.240 10.676 9.438 1.00 96.81 220 ASN A C 1
ATOM 1755 O O . ASN A 1 220 ? -13.097 10.978 8.603 1.00 96.81 220 ASN A O 1
ATOM 1759 N N . VAL A 1 221 ? -12.559 10.020 10.559 1.00 97.00 221 VAL A N 1
ATOM 1760 C CA . VAL A 1 221 ? -13.947 9.689 10.918 1.00 97.00 221 VAL A CA 1
ATOM 1761 C C . VAL A 1 221 ? -14.606 10.887 11.623 1.00 97.00 221 VAL A C 1
ATOM 1763 O O . VAL A 1 221 ? -13.999 11.453 12.540 1.00 97.00 221 VAL A O 1
ATOM 1766 N N . PRO A 1 222 ? -15.839 11.289 11.242 1.00 95.19 222 PRO A N 1
ATOM 1767 C CA . PRO A 1 222 ? -16.553 12.390 11.891 1.00 95.19 222 PRO A CA 1
ATOM 1768 C C . PRO A 1 222 ? -16.685 12.228 13.409 1.00 95.19 222 PRO A C 1
ATOM 1770 O O . PRO A 1 222 ? -16.877 11.122 13.915 1.00 95.19 222 PRO A O 1
ATOM 1773 N N . GLU A 1 223 ? -16.613 13.347 14.132 1.00 94.94 223 GLU A N 1
ATOM 1774 C CA . GLU A 1 223 ? -16.706 13.353 15.593 1.00 94.94 223 GLU A CA 1
ATOM 1775 C C . GLU A 1 223 ? -18.035 12.790 16.109 1.00 94.94 223 GLU A C 1
ATOM 1777 O O . GLU A 1 223 ? -19.116 13.148 15.637 1.00 94.94 223 GLU A O 1
ATOM 1782 N N . SER A 1 224 ? -17.935 11.929 17.120 1.00 95.31 224 SER A N 1
ATOM 1783 C CA . SER A 1 224 ? -19.052 11.417 17.912 1.00 95.31 224 SER A CA 1
ATOM 1784 C C . SER A 1 224 ? -18.549 10.962 19.282 1.00 95.31 224 SER A C 1
ATOM 1786 O O . SER A 1 224 ? -17.361 10.662 19.451 1.00 95.31 224 SER A O 1
ATOM 1788 N N . ASP A 1 225 ? -19.452 10.891 20.260 1.00 94.06 225 ASP A N 1
ATOM 1789 C CA . ASP A 1 225 ? -19.124 10.379 21.596 1.00 94.06 225 ASP A CA 1
ATOM 1790 C C . ASP A 1 225 ? -18.606 8.934 21.511 1.00 94.06 225 ASP A C 1
ATOM 1792 O O . ASP A 1 225 ? -17.605 8.589 22.136 1.00 94.06 225 ASP A O 1
ATOM 1796 N N . GLU A 1 226 ? -19.235 8.125 20.653 1.00 92.81 226 GLU A N 1
ATOM 1797 C CA . GLU A 1 226 ? -18.858 6.734 20.403 1.00 92.81 226 GLU A CA 1
ATOM 1798 C C . GLU A 1 226 ? -17.445 6.625 19.811 1.00 92.81 226 GLU A C 1
ATOM 1800 O O . GLU A 1 226 ? -16.596 5.936 20.375 1.00 92.81 226 GLU A O 1
ATOM 1805 N N . LYS A 1 227 ? -17.138 7.377 18.741 1.00 94.62 227 LYS A N 1
ATOM 1806 C CA . LYS A 1 227 ? -15.774 7.455 18.186 1.00 94.62 227 LYS A CA 1
ATOM 1807 C C . LYS A 1 227 ? -14.764 7.807 19.279 1.00 94.62 227 LYS A C 1
ATOM 1809 O O . LYS A 1 227 ? -13.741 7.136 19.406 1.00 94.62 227 LYS A O 1
ATOM 1814 N N . THR A 1 228 ? -15.040 8.862 20.048 1.00 94.69 228 THR A N 1
ATOM 1815 C CA . THR A 1 228 ? -14.118 9.380 21.070 1.00 94.69 228 THR A CA 1
ATOM 1816 C C . THR A 1 228 ? -13.798 8.303 22.101 1.00 94.69 228 THR A C 1
ATOM 1818 O O . THR A 1 228 ? -12.632 8.074 22.432 1.00 94.69 228 THR A O 1
ATOM 1821 N N . GLU A 1 229 ? -14.825 7.598 22.573 1.00 94.38 229 GLU A N 1
ATOM 1822 C CA . GLU A 1 229 ? -14.675 6.496 23.512 1.00 94.38 229 GLU A CA 1
ATOM 1823 C C . GLU A 1 229 ? -13.803 5.371 22.931 1.00 94.38 229 GLU A C 1
ATOM 1825 O O . GLU A 1 229 ? -12.805 4.983 23.549 1.00 94.38 229 GLU A O 1
ATOM 1830 N N . PHE A 1 230 ? -14.122 4.876 21.732 1.00 94.31 230 PHE A N 1
ATOM 1831 C CA . PHE A 1 230 ? -13.386 3.768 21.117 1.00 94.31 230 PHE A CA 1
ATOM 1832 C C . PHE A 1 230 ? -11.934 4.124 20.795 1.00 94.31 230 PHE A C 1
ATOM 1834 O O . PHE A 1 230 ? -11.034 3.325 21.067 1.00 94.31 230 PHE A O 1
ATOM 1841 N N . VAL A 1 231 ? -11.678 5.330 20.285 1.00 94.50 231 VAL A N 1
ATOM 1842 C CA . VAL A 1 231 ? -10.320 5.806 20.001 1.00 94.50 231 VAL A CA 1
ATOM 1843 C C . VAL A 1 231 ? -9.484 5.859 21.283 1.00 94.50 231 VAL A C 1
ATOM 1845 O O . VAL A 1 231 ? -8.347 5.379 21.286 1.00 94.50 231 VAL A O 1
ATOM 1848 N N . ILE A 1 232 ? -10.027 6.386 22.388 1.00 93.81 232 ILE A N 1
ATOM 1849 C CA . ILE A 1 232 ? -9.327 6.424 23.684 1.00 93.81 232 ILE A CA 1
ATOM 1850 C C . ILE A 1 232 ? -9.043 5.006 24.182 1.00 93.81 232 ILE A C 1
ATOM 1852 O O . ILE A 1 232 ? -7.916 4.712 24.598 1.00 93.81 232 ILE A O 1
ATOM 1856 N N . GLN A 1 233 ? -10.034 4.112 24.125 1.00 93.50 233 GLN A N 1
ATOM 1857 C CA . GLN A 1 233 ? -9.866 2.725 24.556 1.00 93.50 233 GLN A C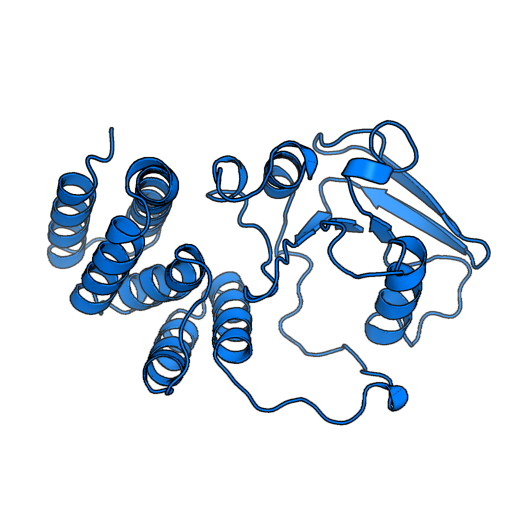A 1
ATOM 1858 C C . GLN A 1 233 ? -8.753 2.031 23.766 1.00 93.50 233 GLN A C 1
ATOM 1860 O O . GLN A 1 233 ? -7.854 1.432 24.357 1.00 93.50 233 GLN A O 1
ATOM 1865 N N . VAL A 1 234 ? -8.782 2.135 22.438 1.00 93.56 234 VAL A N 1
ATOM 1866 C CA . VAL A 1 234 ? -7.817 1.475 21.559 1.00 93.56 234 VAL A CA 1
ATOM 1867 C C . VAL A 1 234 ? -6.407 2.047 21.724 1.00 93.56 234 VAL A C 1
ATOM 1869 O O . VAL A 1 234 ? -5.456 1.281 21.906 1.00 93.56 234 VAL A O 1
ATOM 1872 N N . LYS A 1 235 ? -6.255 3.377 21.748 1.00 92.12 235 LYS A N 1
ATOM 1873 C CA . LYS A 1 235 ? -4.950 4.015 21.987 1.00 92.12 235 LYS A CA 1
ATOM 1874 C C . LYS A 1 235 ? -4.356 3.599 23.336 1.00 92.12 235 LYS A C 1
ATOM 1876 O O . LYS A 1 235 ? -3.155 3.350 23.421 1.00 92.12 235 LYS A O 1
ATOM 1881 N N . THR A 1 236 ? -5.192 3.446 24.366 1.00 93.31 236 THR A N 1
ATOM 1882 C CA . THR A 1 236 ? -4.769 2.935 25.681 1.00 93.31 236 THR A CA 1
ATOM 1883 C C . THR A 1 236 ? -4.324 1.473 25.604 1.00 93.31 236 THR A C 1
ATOM 1885 O O . THR A 1 236 ? -3.266 1.124 26.126 1.00 93.31 236 THR A O 1
ATOM 1888 N N . LEU A 1 237 ? -5.103 0.616 24.936 1.00 91.44 237 LEU A N 1
ATOM 1889 C CA . LEU A 1 237 ? -4.823 -0.820 24.805 1.00 91.44 237 LEU A CA 1
ATOM 1890 C C . LEU A 1 237 ? -3.484 -1.104 24.115 1.00 91.44 237 LEU A C 1
ATOM 1892 O O . LEU A 1 237 ? -2.802 -2.059 24.488 1.00 91.44 237 LEU A O 1
ATOM 1896 N N . PHE A 1 238 ? -3.106 -0.286 23.133 1.00 92.25 238 PHE A N 1
ATOM 1897 C CA . PHE A 1 238 ? -1.871 -0.462 22.363 1.00 92.25 238 PHE A CA 1
ATOM 1898 C C . PHE A 1 238 ? -0.713 0.416 22.838 1.00 92.25 238 PHE A C 1
ATOM 1900 O O . PHE A 1 238 ? 0.356 0.369 22.234 1.00 92.25 238 PHE A O 1
ATOM 1907 N N . LEU A 1 239 ? -0.899 1.166 23.933 1.00 90.44 239 LEU A N 1
ATOM 1908 C CA . LEU A 1 239 ? 0.097 2.086 24.493 1.00 90.44 239 LEU A CA 1
ATOM 1909 C C . LEU A 1 239 ? 0.595 3.097 23.449 1.00 90.44 239 LEU A C 1
ATOM 1911 O O . LEU A 1 239 ? 1.792 3.366 23.340 1.00 90.44 239 LEU A O 1
ATOM 1915 N N . CYS A 1 240 ? -0.330 3.642 22.659 1.00 91.00 240 CYS A N 1
ATOM 1916 C CA . CYS A 1 240 ? 0.002 4.648 21.665 1.00 91.00 240 CYS A CA 1
ATOM 1917 C C . CYS A 1 240 ? 0.496 5.911 22.369 1.00 91.00 240 CYS A C 1
ATOM 1919 O O . CYS A 1 240 ? -0.250 6.539 23.122 1.00 91.00 240 CYS A O 1
ATOM 1921 N N . ASN A 1 241 ? 1.752 6.280 22.122 1.00 75.88 241 ASN A N 1
ATOM 1922 C CA . ASN A 1 241 ? 2.282 7.544 22.615 1.00 75.88 241 ASN A CA 1
ATOM 1923 C C . ASN A 1 241 ? 1.548 8.715 21.927 1.00 75.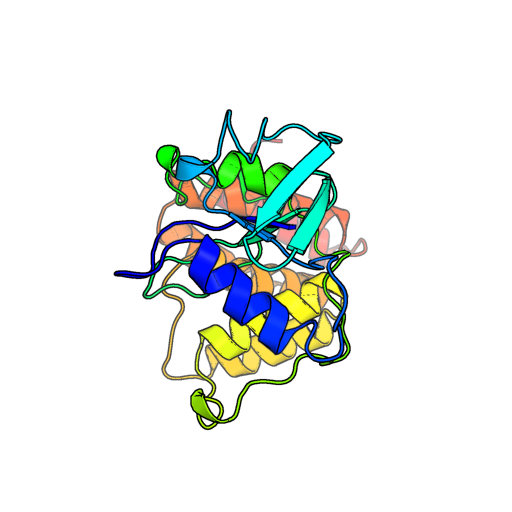88 241 ASN A C 1
ATOM 1925 O O . ASN A 1 241 ? 1.252 8.606 20.730 1.00 75.88 241 ASN A O 1
ATOM 1929 N N . PRO A 1 242 ? 1.228 9.790 22.671 1.00 58.94 242 PRO A N 1
ATOM 1930 C CA . PRO A 1 242 ? 0.609 10.992 22.120 1.00 58.94 242 PRO A CA 1
ATOM 1931 C C . PRO A 1 242 ? 1.511 11.714 21.113 1.00 58.94 242 PRO A C 1
ATOM 1933 O O . PRO A 1 242 ? 2.754 11.641 21.258 1.00 58.94 242 PRO A O 1
#

Mean predicted aligned error: 3.72 Å

Solvent-accessible surface area (backbone atoms only — not comparable to full-atom values): 13521 Å² total; per-residue (Å²): 69,36,35,32,57,91,66,60,85,96,59,54,41,68,62,51,21,53,54,49,32,51,27,69,41,66,88,67,85,60,56,64,42,91,52,52,38,42,32,46,69,82,26,60,73,55,66,36,62,65,83,48,78,77,40,76,34,61,47,82,52,99,77,29,39,31,77,50,40,37,64,52,20,35,20,37,45,54,57,82,88,33,51,73,36,76,35,43,46,88,43,31,52,70,39,70,87,56,58,74,78,42,44,51,35,56,39,4,61,38,22,47,68,88,82,64,69,92,68,88,75,63,47,81,59,74,91,76,59,74,86,74,83,83,49,46,52,51,34,47,46,53,20,45,55,26,49,77,70,64,36,31,68,58,11,32,55,32,38,59,54,34,74,67,46,102,52,71,79,73,40,63,66,66,50,48,56,38,27,51,11,19,48,66,66,66,41,48,68,61,18,50,50,52,48,54,56,30,32,70,77,35,54,85,59,39,22,65,44,50,41,46,52,52,52,49,47,65,71,70,42,80,92,45,73,65,53,53,51,52,53,54,52,50,39,59,74,56,66,48,78,131

Foldseek 3Di:
DEEEADADPPDAQQNVLVQVCCFQVVVDPDLERADGYHQCLVQDCHQNPHLDFFDWGWDDDPSHIYTDTLLPYFYWYDDPVAAIDGQALLFQLQQVVDPVSSVSSSSSVSHDPPPPDPDNPTDNDCVVPDDDDDALRNLLVQLVNCVNVVVLVSNCVSVVVHVPDPHDGPALCSCLSNLLSCLQVVVLVVNLVSLVVSCVVDLVRVLQSSLSSLVVSLVPHDDDPSNVVSSVVSCVVSVPDD

Nearest PDB structures (foldseek):
  4m59-assembly1_B  TM=5.459E-01  e=9.467E-01  Zea mays
  4oe1-assembly1_B  TM=5.459E-01  e=9.467E-01  Zea mays
  9f1d-assembly1_DB  TM=5.731E-01  e=1.457E+00  Homo sapiens
  6u3w-assembly1_B  TM=3.384E-01  e=4.219E-01  Saccharomyces cerevisiae S288C
  3mv2-assembly1_B  TM=3.498E-01  e=3.843E+00  Saccharomyces cerevisiae

Secondary structure (DSSP, 8-state):
-EE----STT--HHHHHHHHHHHH-TT--SSB-S--EE-HHHHBTTTB--SSTT-EEEEEETTEEEEEEGGGBEEEE--TTSPPEEPPTTTGGG-TTS-GGG-HHHHHTTB-STT--SS------GGG-SPPP--HHHHHHHHHHHHHTT-HHHHHHHHHHHTTSS---SSGGGGHHHHHHHHHHT-HHHHHHHHHHHHHH-HHHHHHHHHHHHHHHHHHSPP-HHHHHHHHHHHHHTT---

Radius of gyration: 19.01 Å; Cα contacts (8 Å, |Δi|>4): 371; chains: 1; bounding box: 42×36×56 Å